Protein AF-A0A957X6D1-F1 (afdb_monomer)

Structure (mmCIF, N/CA/C/O backbone):
data_AF-A0A957X6D1-F1
#
_entry.id   AF-A0A957X6D1-F1
#
loop_
_atom_site.group_PDB
_atom_site.id
_atom_site.type_symbol
_atom_site.label_atom_id
_atom_site.label_alt_id
_atom_site.label_comp_id
_atom_site.label_asym_id
_atom_site.label_entity_id
_atom_site.label_seq_id
_atom_site.pdbx_PDB_ins_code
_atom_site.Cartn_x
_atom_site.Cartn_y
_atom_site.Cartn_z
_atom_site.occupancy
_atom_site.B_iso_or_equiv
_atom_site.auth_seq_id
_atom_site.auth_comp_id
_atom_site.auth_asym_id
_atom_site.auth_atom_id
_atom_site.pdbx_PDB_model_num
ATOM 1 N N . MET A 1 1 ? 9.627 3.140 -49.450 1.00 52.72 1 MET A N 1
ATOM 2 C CA . MET A 1 1 ? 10.996 2.628 -49.663 1.00 52.72 1 MET A CA 1
ATOM 3 C C . MET A 1 1 ? 11.459 3.101 -51.025 1.00 52.72 1 MET A C 1
ATOM 5 O O . MET A 1 1 ? 10.773 2.827 -51.999 1.00 52.72 1 MET A O 1
ATOM 9 N N . ALA A 1 2 ? 12.556 3.847 -51.091 1.00 62.69 2 ALA A N 1
ATOM 10 C CA . ALA A 1 2 ? 13.195 4.229 -52.349 1.00 62.69 2 ALA A CA 1
ATOM 11 C C . ALA A 1 2 ? 14.650 3.758 -52.274 1.00 62.69 2 ALA A C 1
ATOM 13 O O . ALA A 1 2 ? 15.285 3.941 -51.242 1.00 62.69 2 ALA A O 1
ATOM 14 N N . GLN A 1 3 ? 15.145 3.090 -53.321 1.00 79.50 3 GLN A N 1
ATOM 15 C CA . GLN A 1 3 ? 16.525 2.572 -53.383 1.00 79.50 3 GLN A CA 1
ATOM 16 C C . GLN A 1 3 ? 16.925 1.664 -52.197 1.00 79.50 3 GLN A C 1
ATOM 18 O O . GLN A 1 3 ? 18.063 1.680 -51.745 1.00 79.50 3 GLN A O 1
ATOM 23 N N . GLY A 1 4 ? 15.984 0.880 -51.659 1.00 83.88 4 GLY A N 1
ATOM 24 C CA . GLY A 1 4 ? 16.251 0.002 -50.511 1.00 83.88 4 GLY A CA 1
ATOM 25 C C . GLY A 1 4 ? 16.387 0.725 -49.165 1.00 83.88 4 GLY A C 1
ATOM 26 O O . GLY A 1 4 ? 16.613 0.068 -48.155 1.00 83.88 4 GLY A O 1
ATOM 27 N N . GLN A 1 5 ? 16.198 2.049 -49.119 1.00 68.94 5 GLN A N 1
ATOM 28 C CA . GLN A 1 5 ? 16.150 2.817 -47.878 1.00 68.94 5 GLN A CA 1
ATOM 29 C C . GLN A 1 5 ? 14.705 3.088 -47.438 1.00 68.94 5 GLN A C 1
ATOM 31 O O . GLN A 1 5 ? 13.812 3.441 -48.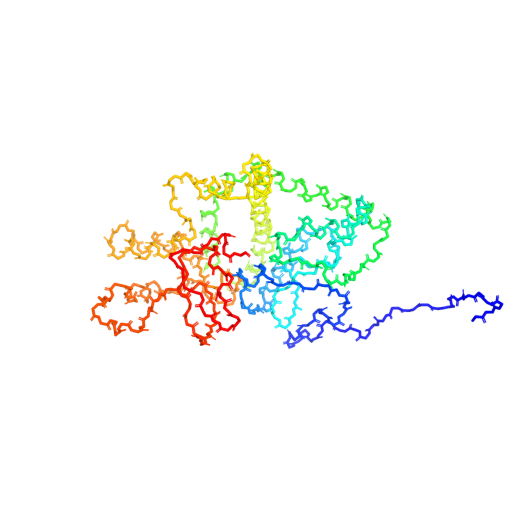228 1.00 68.94 5 GLN A O 1
ATOM 36 N N . LEU A 1 6 ? 14.469 2.868 -46.144 1.00 84.00 6 LEU A N 1
ATOM 37 C CA . LEU A 1 6 ? 13.217 3.162 -45.462 1.00 84.00 6 LEU A CA 1
ATOM 38 C C . LEU A 1 6 ? 13.216 4.636 -45.043 1.00 84.00 6 LEU A C 1
ATOM 40 O O . LEU A 1 6 ? 14.143 5.097 -44.385 1.00 84.00 6 LEU A O 1
ATOM 44 N N . TYR A 1 7 ? 12.156 5.355 -45.404 1.00 82.19 7 TYR A N 1
ATOM 45 C CA . TYR A 1 7 ? 11.947 6.748 -45.017 1.00 82.19 7 TYR A CA 1
ATOM 46 C C . TYR A 1 7 ? 10.630 6.840 -44.248 1.00 82.19 7 TYR A C 1
ATOM 48 O O . TYR A 1 7 ? 9.593 6.407 -44.757 1.00 82.19 7 TYR A O 1
ATOM 56 N N . ILE A 1 8 ? 10.668 7.396 -43.035 1.00 83.88 8 ILE A N 1
ATOM 57 C CA . ILE A 1 8 ? 9.473 7.700 -42.240 1.00 83.88 8 ILE A CA 1
ATOM 58 C C . ILE A 1 8 ? 9.016 9.102 -42.637 1.00 83.88 8 ILE A C 1
ATOM 60 O O . ILE A 1 8 ? 9.652 10.091 -42.289 1.00 83.88 8 ILE A O 1
ATOM 64 N N . LEU A 1 9 ? 7.930 9.182 -43.404 1.00 86.31 9 LEU A N 1
ATOM 65 C CA . LEU A 1 9 ? 7.381 10.459 -43.878 1.00 86.31 9 LEU A CA 1
ATOM 66 C C . LEU A 1 9 ? 6.416 11.087 -42.868 1.00 86.31 9 LEU A C 1
ATOM 68 O O . LEU A 1 9 ? 6.155 12.285 -42.914 1.00 86.31 9 LEU A O 1
ATOM 72 N N . GLN A 1 10 ? 5.873 10.270 -41.967 1.00 77.44 10 GLN A N 1
ATOM 73 C CA . GLN A 1 10 ? 4.922 10.696 -40.957 1.00 77.44 10 GLN A CA 1
ATOM 74 C C . GLN A 1 10 ? 4.875 9.671 -39.821 1.00 77.44 10 GLN A C 1
ATOM 76 O O . GLN A 1 10 ? 4.838 8.468 -40.069 1.00 77.44 10 GLN A O 1
ATOM 81 N N . ALA A 1 11 ? 4.810 10.159 -38.587 1.00 81.19 11 ALA A N 1
ATOM 82 C CA . ALA A 1 11 ? 4.429 9.388 -37.411 1.00 81.19 11 ALA A CA 1
ATOM 83 C C . ALA A 1 11 ? 3.356 10.186 -36.661 1.00 81.19 11 ALA A C 1
ATOM 85 O O . ALA A 1 11 ? 3.454 11.411 -36.563 1.00 81.19 11 ALA A O 1
ATOM 86 N N . ARG A 1 12 ? 2.304 9.518 -36.181 1.00 66.31 12 ARG A N 1
ATOM 87 C CA . ARG A 1 12 ? 1.270 10.131 -35.337 1.00 66.31 12 ARG A CA 1
ATOM 88 C C . ARG A 1 12 ? 0.998 9.236 -34.127 1.00 66.31 12 ARG A C 1
ATOM 90 O O . ARG A 1 12 ? 1.039 8.018 -34.295 1.00 66.31 12 ARG A O 1
ATOM 97 N N . PRO A 1 13 ? 0.707 9.811 -32.948 1.00 67.81 13 PRO A N 1
ATOM 98 C CA . PRO A 1 13 ? 0.281 9.033 -31.791 1.00 67.81 13 PRO A CA 1
ATOM 99 C C . PRO A 1 13 ? -1.032 8.294 -32.074 1.00 67.81 13 PRO A C 1
ATOM 101 O O . PRO A 1 13 ? -1.914 8.837 -32.743 1.00 67.81 13 PRO A O 1
ATOM 104 N N . ILE A 1 14 ? -1.177 7.082 -31.538 1.00 70.19 14 ILE A N 1
ATOM 105 C CA . ILE A 1 14 ? -2.468 6.388 -31.491 1.00 70.19 14 ILE A CA 1
ATOM 106 C C . ILE A 1 14 ? -3.298 7.059 -30.395 1.00 70.19 14 ILE A C 1
ATOM 108 O O . ILE A 1 14 ? -2.916 7.034 -29.231 1.00 70.19 14 ILE A O 1
ATOM 112 N N . THR A 1 15 ? -4.423 7.673 -30.757 1.00 69.38 15 THR A N 1
ATOM 113 C CA . THR A 1 15 ? -5.296 8.400 -29.813 1.00 69.38 15 THR A CA 1
ATOM 114 C C . THR A 1 15 ? -6.565 7.631 -29.447 1.00 69.38 15 THR A C 1
ATOM 116 O O . THR A 1 15 ? -7.404 8.148 -28.722 1.00 69.38 15 THR A O 1
ATOM 119 N N . THR A 1 16 ? -6.751 6.430 -29.997 1.00 72.00 16 THR A N 1
ATOM 120 C CA . THR A 1 16 ? -7.960 5.612 -29.810 1.00 72.00 16 THR A CA 1
ATOM 121 C C . THR A 1 16 ? -7.847 4.616 -28.662 1.00 72.00 16 THR A C 1
ATOM 123 O O . THR A 1 16 ? -8.845 3.993 -28.313 1.00 72.00 16 THR A O 1
ATOM 126 N N . LEU A 1 17 ? -6.652 4.429 -28.097 1.00 76.12 17 LEU A N 1
ATOM 127 C CA . LEU A 1 17 ? -6.482 3.605 -26.906 1.00 76.12 17 LEU A CA 1
ATOM 128 C C . LEU A 1 17 ? -7.099 4.357 -25.724 1.00 76.12 17 LEU A C 1
ATOM 130 O O . LEU A 1 17 ? -6.664 5.460 -25.396 1.00 76.12 17 LEU A O 1
ATOM 134 N N . SER A 1 18 ? -8.135 3.774 -25.127 1.00 77.69 18 SER A N 1
ATOM 135 C CA . SER A 1 18 ? -8.788 4.313 -23.938 1.00 77.69 18 SER A CA 1
ATOM 136 C C . SER A 1 18 ? -8.419 3.470 -22.727 1.00 77.69 18 SER A C 1
ATOM 138 O O . SER A 1 18 ? -8.388 2.244 -22.810 1.00 77.69 18 SER A O 1
ATOM 140 N N . LEU A 1 19 ? -8.206 4.138 -21.593 1.00 80.50 19 LEU A N 1
ATOM 141 C CA . LEU A 1 19 ? -8.071 3.500 -20.282 1.00 80.50 19 LEU A CA 1
ATOM 142 C C . LEU A 1 19 ? -9.369 2.805 -19.851 1.00 80.50 19 LEU A C 1
ATOM 144 O O . LEU A 1 19 ? -9.351 2.036 -18.901 1.00 80.50 19 LEU A O 1
ATOM 148 N N . GLY A 1 20 ? -10.491 3.092 -20.514 1.00 83.00 20 GLY A N 1
ATOM 149 C CA . GLY A 1 20 ? -11.813 2.591 -20.161 1.00 83.00 20 GLY A CA 1
ATOM 150 C C . GLY A 1 20 ? -12.842 3.713 -20.096 1.00 83.00 20 GLY A C 1
ATOM 151 O O . GLY A 1 20 ? -12.709 4.725 -20.789 1.00 83.00 20 GLY A O 1
ATOM 152 N N . ASN A 1 21 ? -13.871 3.532 -19.273 1.00 81.50 21 ASN A N 1
ATOM 153 C CA . ASN A 1 21 ? -14.914 4.530 -19.038 1.00 81.50 21 ASN A CA 1
ATOM 154 C C . ASN A 1 21 ? -14.780 5.094 -17.617 1.00 81.50 21 ASN A C 1
ATOM 156 O O . ASN A 1 21 ? -14.895 4.342 -16.656 1.00 81.50 21 ASN A O 1
ATOM 160 N N . LEU A 1 22 ? -14.536 6.401 -17.475 1.00 80.19 22 LEU A N 1
ATOM 161 C CA . LEU A 1 22 ? -14.427 7.050 -16.161 1.00 80.19 22 LEU A CA 1
ATOM 162 C C . LEU A 1 22 ? -15.787 7.273 -15.490 1.00 80.19 22 LEU A C 1
ATOM 164 O O . LEU A 1 22 ? -15.840 7.272 -14.263 1.00 80.19 22 LEU A O 1
ATOM 168 N N . ASP A 1 23 ? -16.865 7.413 -16.265 1.00 81.25 23 ASP A N 1
ATOM 169 C CA . ASP A 1 23 ? -18.213 7.636 -15.728 1.00 81.25 23 ASP A CA 1
ATOM 170 C C . ASP A 1 23 ? -18.754 6.367 -15.054 1.00 81.25 23 ASP A C 1
ATOM 172 O O . ASP A 1 23 ? -19.387 6.426 -14.004 1.00 81.25 23 ASP A O 1
ATOM 176 N N . GLU A 1 24 ? -18.450 5.204 -15.634 1.00 82.44 24 GLU A N 1
ATOM 177 C CA . GLU A 1 24 ? -18.766 3.882 -15.067 1.00 82.44 24 GLU A CA 1
ATOM 178 C C . GLU A 1 24 ? -17.608 3.310 -14.234 1.00 82.44 24 GLU A C 1
ATOM 180 O O . GLU A 1 24 ? -17.720 2.228 -13.663 1.00 82.44 24 GLU A O 1
ATOM 185 N N . TYR A 1 25 ? -16.474 4.015 -14.200 1.00 81.81 25 TYR A N 1
ATOM 186 C CA . TYR A 1 25 ? -15.204 3.570 -13.625 1.00 81.81 25 TYR A CA 1
ATOM 187 C C . TYR A 1 25 ? -14.726 2.182 -14.110 1.00 81.81 25 TYR A C 1
ATOM 189 O O . TYR A 1 25 ? -13.956 1.492 -13.438 1.00 81.81 25 TYR A O 1
ATOM 197 N N . ALA A 1 26 ? -15.144 1.777 -15.313 1.00 85.75 26 ALA A N 1
ATOM 198 C CA . ALA A 1 26 ? -14.737 0.545 -15.980 1.00 85.75 26 ALA A CA 1
ATOM 199 C C . ALA A 1 26 ? -13.344 0.722 -16.605 1.00 85.75 26 ALA A C 1
ATOM 201 O O . ALA A 1 26 ? -13.205 0.871 -17.821 1.00 85.75 26 ALA A O 1
ATOM 202 N N . ILE A 1 27 ? -12.321 0.778 -15.750 1.00 89.69 27 ILE A N 1
ATOM 203 C CA . ILE A 1 27 ? -10.930 1.035 -16.129 1.00 89.69 27 ILE A CA 1
ATOM 204 C C . ILE A 1 27 ? -10.172 -0.273 -16.359 1.00 89.69 27 ILE A C 1
ATOM 206 O O . ILE A 1 27 ? -10.246 -1.209 -15.565 1.00 89.69 27 ILE A O 1
ATOM 210 N N . ASN A 1 28 ? -9.411 -0.324 -17.448 1.00 91.19 28 ASN A N 1
ATOM 211 C CA . ASN A 1 28 ? -8.444 -1.367 -17.735 1.00 91.19 28 ASN A CA 1
ATOM 212 C C . ASN A 1 28 ? -7.197 -0.770 -18.406 1.00 91.19 28 ASN A C 1
ATOM 214 O O . ASN A 1 28 ? -7.143 -0.561 -19.620 1.00 91.19 28 ASN A O 1
ATOM 218 N N . GLU A 1 29 ? -6.165 -0.534 -17.601 1.00 89.06 29 GLU A N 1
ATOM 219 C CA . GLU A 1 29 ? -4.906 0.050 -18.066 1.00 89.06 29 GLU A CA 1
ATOM 220 C C . GLU A 1 29 ? -4.055 -0.901 -18.915 1.00 89.06 29 GLU A C 1
ATOM 222 O O . GLU A 1 29 ? -3.173 -0.445 -19.643 1.00 89.06 29 GLU A O 1
ATOM 227 N N . SER A 1 30 ? -4.342 -2.207 -18.920 1.00 88.00 30 SER A N 1
ATOM 228 C CA . SER A 1 30 ? -3.634 -3.136 -19.807 1.00 88.00 30 SER A CA 1
ATOM 229 C C . SER A 1 30 ? -4.003 -2.943 -21.282 1.00 88.00 30 SER A C 1
ATOM 231 O O . SER A 1 30 ? -3.359 -3.522 -22.151 1.00 88.00 30 SER A O 1
ATOM 233 N N . LEU A 1 31 ? -5.051 -2.167 -21.585 1.00 88.12 31 LEU A N 1
ATOM 234 C CA . LEU A 1 31 ? -5.492 -1.901 -22.956 1.00 88.12 31 LEU A CA 1
ATOM 235 C C . LEU A 1 31 ? -4.695 -0.791 -23.644 1.00 88.12 31 LEU A C 1
ATOM 237 O O . LEU A 1 31 ? -4.731 -0.693 -24.869 1.00 88.12 31 LEU A O 1
ATOM 241 N N . VAL A 1 32 ? -4.001 0.059 -22.882 1.00 84.00 32 VAL A N 1
ATOM 242 C CA . VAL A 1 32 ? -3.309 1.238 -23.429 1.00 84.00 32 VAL A CA 1
ATOM 243 C C . VAL A 1 32 ? -1.808 1.039 -23.610 1.00 84.00 32 VAL A C 1
ATOM 245 O O . VAL A 1 32 ? -1.171 1.816 -24.318 1.00 84.00 32 VAL A O 1
ATOM 248 N N . GLU A 1 33 ? -1.239 0.012 -22.983 1.00 80.75 33 GLU A N 1
ATOM 249 C CA . GLU A 1 33 ? 0.193 -0.255 -23.001 1.00 80.75 33 GLU A CA 1
ATOM 250 C C . GLU A 1 33 ? 0.467 -1.758 -22.964 1.00 80.75 33 GLU A C 1
ATOM 252 O O . GLU A 1 33 ? -0.028 -2.479 -22.096 1.00 80.75 33 GLU A O 1
ATOM 257 N N . GLU A 1 34 ? 1.311 -2.219 -23.887 1.00 85.25 34 GLU A N 1
ATOM 258 C CA . GLU A 1 34 ? 1.886 -3.558 -23.827 1.00 85.25 34 GLU A CA 1
ATOM 259 C C . GLU A 1 34 ? 2.971 -3.581 -22.743 1.00 85.25 34 GLU A C 1
ATOM 261 O O . GLU A 1 34 ? 4.080 -3.078 -22.924 1.00 85.25 34 GLU A O 1
ATOM 266 N N . ALA A 1 35 ? 2.625 -4.134 -21.586 1.00 87.62 35 ALA A N 1
ATOM 267 C CA . ALA A 1 35 ? 3.493 -4.207 -20.423 1.00 87.62 35 ALA A CA 1
ATOM 268 C C . ALA A 1 35 ? 3.233 -5.489 -19.634 1.00 87.62 35 ALA A C 1
ATOM 270 O O . ALA A 1 35 ? 2.150 -6.075 -19.690 1.00 87.62 35 ALA A O 1
ATOM 271 N N . LEU A 1 36 ? 4.229 -5.903 -18.854 1.00 87.38 36 LEU A N 1
ATOM 272 C CA . LEU A 1 36 ? 4.056 -6.948 -17.860 1.00 87.38 36 LEU A CA 1
ATOM 273 C C . LEU A 1 36 ? 3.435 -6.350 -16.593 1.00 87.38 36 LEU A C 1
ATOM 275 O O . LEU A 1 36 ? 4.080 -5.578 -15.876 1.00 87.38 36 LEU A O 1
ATOM 279 N N . TRP A 1 37 ? 2.192 -6.739 -16.325 1.00 87.62 37 TRP A N 1
ATOM 280 C CA . TRP A 1 37 ? 1.446 -6.385 -15.122 1.00 87.62 37 TRP A CA 1
ATOM 281 C C . TRP A 1 37 ? 1.462 -7.554 -14.142 1.00 87.62 37 TRP A C 1
ATOM 283 O O . TRP A 1 37 ? 1.183 -8.688 -14.529 1.00 87.62 37 TRP A O 1
ATOM 293 N N . VAL A 1 38 ? 1.764 -7.287 -12.874 1.00 84.38 38 VAL A N 1
ATOM 294 C CA . VAL A 1 38 ? 1.720 -8.303 -11.814 1.00 84.38 38 VAL A CA 1
ATOM 295 C C . VAL A 1 38 ? 0.851 -7.852 -10.660 1.00 84.38 38 VAL A C 1
ATOM 297 O O . VAL A 1 38 ? 0.800 -6.664 -10.351 1.00 84.38 38 VAL A O 1
ATOM 300 N N . ASN A 1 39 ? 0.222 -8.806 -9.987 1.00 85.12 39 ASN A N 1
ATOM 301 C CA . ASN A 1 39 ? -0.506 -8.557 -8.751 1.00 85.12 39 ASN A CA 1
ATOM 302 C C . ASN A 1 39 ? -0.092 -9.490 -7.606 1.00 85.12 39 ASN A C 1
ATOM 304 O O . ASN A 1 39 ? -0.686 -9.367 -6.553 1.00 85.12 39 ASN A O 1
ATOM 308 N N . THR A 1 40 ? 0.911 -10.368 -7.746 1.00 76.00 40 THR A N 1
ATOM 309 C CA . THR A 1 40 ? 1.226 -11.415 -6.747 1.00 76.00 40 THR A CA 1
ATOM 310 C C . THR A 1 40 ? 1.268 -10.891 -5.306 1.00 76.00 40 THR A C 1
ATOM 312 O O . THR A 1 40 ? 0.445 -11.287 -4.493 1.00 76.00 40 THR A O 1
ATOM 315 N N . ASN A 1 41 ? 2.145 -9.931 -4.998 1.00 73.81 41 ASN A N 1
ATOM 316 C CA . ASN A 1 41 ? 2.244 -9.397 -3.633 1.00 73.81 41 ASN A CA 1
ATOM 317 C C . ASN A 1 41 ? 1.111 -8.437 -3.277 1.00 73.81 41 ASN A C 1
ATOM 319 O O . ASN A 1 41 ? 0.762 -8.278 -2.111 1.00 73.81 41 ASN A O 1
ATOM 323 N N . VAL A 1 42 ? 0.603 -7.709 -4.272 1.00 75.88 42 VAL A N 1
ATOM 324 C CA . VAL A 1 42 ? -0.377 -6.653 -4.018 1.00 75.88 42 VAL A CA 1
ATOM 325 C C . VAL A 1 42 ? -1.749 -7.258 -3.761 1.00 75.88 42 VAL A C 1
ATOM 327 O O . VAL A 1 42 ? -2.430 -6.795 -2.864 1.00 75.88 42 VAL A O 1
ATOM 330 N N . ALA A 1 43 ? -2.111 -8.332 -4.460 1.00 76.25 43 ALA A N 1
ATOM 331 C CA . ALA A 1 43 ? -3.349 -9.074 -4.260 1.00 76.25 43 ALA A CA 1
ATOM 332 C C . ALA A 1 43 ? -3.409 -9.756 -2.885 1.00 76.25 43 ALA A C 1
ATOM 334 O O . ALA A 1 43 ? -4.497 -9.958 -2.362 1.00 76.25 43 ALA A O 1
ATOM 335 N N . GLU A 1 44 ? -2.266 -10.084 -2.274 1.00 73.25 44 GLU A N 1
ATOM 336 C CA . GLU A 1 44 ? -2.234 -10.578 -0.890 1.00 73.25 44 GLU A CA 1
ATOM 337 C C . GLU A 1 44 ? -2.562 -9.475 0.125 1.00 73.25 44 GLU A C 1
ATOM 339 O O . GLU A 1 44 ? -3.266 -9.718 1.101 1.00 73.25 44 GLU A O 1
ATOM 344 N N . ALA A 1 45 ? -2.062 -8.256 -0.097 1.00 75.25 45 ALA A N 1
ATOM 345 C CA . ALA A 1 45 ? -2.295 -7.119 0.796 1.00 75.2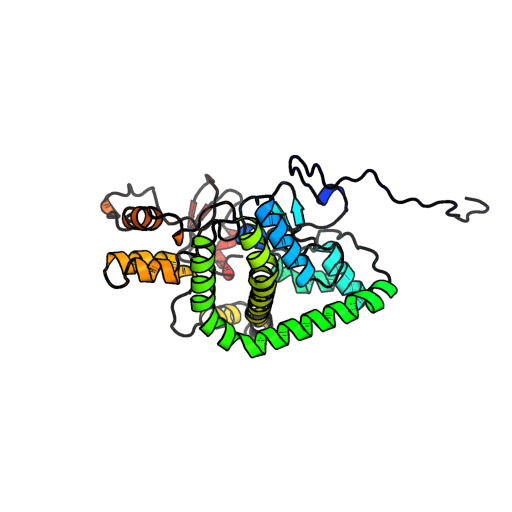5 45 ALA A CA 1
ATOM 346 C C . ALA A 1 45 ? -3.616 -6.379 0.508 1.00 75.25 45 ALA A C 1
ATOM 348 O O . ALA A 1 45 ? -4.170 -5.721 1.385 1.00 75.25 45 ALA A O 1
ATOM 349 N N . VAL A 1 46 ? -4.085 -6.462 -0.735 1.00 81.81 46 VAL A N 1
ATOM 350 C CA . VAL A 1 46 ? -5.248 -5.779 -1.300 1.00 81.81 46 VAL A CA 1
ATOM 351 C C . VAL A 1 46 ? -5.985 -6.770 -2.213 1.00 81.81 46 VAL A C 1
ATOM 353 O O . VAL A 1 46 ? -5.823 -6.735 -3.437 1.00 81.81 46 VAL A O 1
ATOM 356 N N . PRO A 1 47 ? -6.762 -7.699 -1.638 1.00 75.69 47 PRO A N 1
ATOM 357 C CA . PRO A 1 47 ? -7.427 -8.738 -2.422 1.00 75.69 47 PRO A CA 1
ATOM 358 C C . PRO A 1 47 ? -8.633 -8.215 -3.213 1.00 75.69 47 PRO A C 1
ATOM 360 O O . PRO A 1 47 ? -8.961 -8.753 -4.272 1.00 75.69 47 PRO A O 1
ATOM 363 N N . ASP A 1 48 ? -9.284 -7.162 -2.721 1.00 84.62 48 ASP A N 1
ATOM 364 C CA . ASP A 1 48 ? -10.545 -6.666 -3.267 1.00 84.62 48 ASP A CA 1
ATOM 365 C C . ASP A 1 48 ? -10.371 -5.560 -4.311 1.00 84.62 48 ASP A C 1
ATOM 367 O O . ASP A 1 48 ? -9.281 -5.034 -4.553 1.00 84.62 48 ASP A O 1
ATOM 371 N N . VAL A 1 49 ? -11.489 -5.216 -4.951 1.00 88.44 49 VAL A N 1
ATOM 372 C CA . VAL A 1 49 ? -11.578 -4.061 -5.843 1.00 88.44 49 VAL A CA 1
ATOM 373 C C . VAL A 1 49 ? -11.712 -2.767 -5.053 1.00 88.44 49 VAL A C 1
ATOM 375 O O . VAL A 1 49 ? -12.345 -2.729 -3.999 1.00 88.44 49 VAL A O 1
ATOM 378 N N . PHE A 1 50 ? -11.169 -1.689 -5.609 1.00 90.25 50 PHE A N 1
ATOM 379 C CA . PHE A 1 50 ? -11.243 -0.370 -4.995 1.00 90.25 50 PHE A CA 1
ATOM 380 C C . PHE A 1 50 ? -12.355 0.515 -5.541 1.00 90.25 50 PHE A C 1
ATOM 382 O O . PHE A 1 50 ? -12.620 0.556 -6.746 1.00 90.25 50 PHE A O 1
ATOM 389 N N . SER A 1 51 ? -12.939 1.309 -4.643 1.00 91.38 51 SER A N 1
ATOM 390 C CA . SER A 1 51 ? -13.844 2.396 -4.999 1.00 91.38 51 SER A CA 1
ATOM 391 C C . SER A 1 51 ? -13.097 3.548 -5.694 1.00 91.38 51 SER A C 1
ATOM 393 O O . SER A 1 51 ? -11.888 3.729 -5.499 1.00 91.38 51 SER A O 1
ATOM 395 N N . PRO A 1 52 ? -13.793 4.395 -6.480 1.00 90.31 52 PRO A N 1
ATOM 396 C CA . PRO A 1 52 ? -13.180 5.575 -7.096 1.00 90.31 52 PRO A CA 1
ATOM 397 C C . PRO A 1 52 ? -12.505 6.515 -6.085 1.00 90.31 52 PRO A C 1
ATOM 399 O O . PRO A 1 52 ? -11.485 7.133 -6.398 1.00 90.31 52 PRO A O 1
ATOM 402 N N . LEU A 1 53 ? -13.049 6.602 -4.864 1.00 90.88 53 LEU A N 1
ATOM 403 C CA . LEU A 1 53 ? -12.458 7.368 -3.769 1.00 90.88 53 LEU A CA 1
ATOM 404 C C . LEU A 1 53 ? -11.094 6.790 -3.382 1.00 90.88 53 LEU A C 1
ATOM 406 O O . LEU A 1 53 ? -10.104 7.521 -3.403 1.00 90.88 53 LEU A O 1
ATOM 410 N N . THR A 1 54 ? -11.021 5.489 -3.100 1.00 92.12 54 THR A N 1
ATOM 411 C CA . THR A 1 54 ? -9.765 4.806 -2.760 1.00 92.12 54 THR A CA 1
ATOM 412 C C . THR A 1 54 ? -8.718 4.982 -3.858 1.00 92.12 54 THR A C 1
ATOM 414 O O . THR A 1 54 ? -7.573 5.356 -3.586 1.00 92.12 54 THR A O 1
ATOM 417 N N . TRP A 1 55 ? -9.119 4.829 -5.124 1.00 91.19 55 TRP A N 1
ATOM 418 C CA . TRP A 1 55 ? -8.231 5.066 -6.259 1.00 91.19 55 TRP A CA 1
ATOM 419 C C . TRP A 1 55 ? -7.686 6.494 -6.309 1.00 91.19 55 TRP A C 1
ATOM 421 O O . TRP A 1 55 ? -6.501 6.674 -6.591 1.00 91.19 55 TRP A O 1
ATOM 431 N N . SER A 1 56 ? -8.503 7.511 -6.013 1.00 89.56 56 SER A N 1
ATOM 432 C CA . SER A 1 56 ? -8.042 8.907 -6.006 1.00 89.56 56 SER A CA 1
ATOM 433 C C . SER A 1 56 ? -6.901 9.136 -5.006 1.00 89.56 56 SER A C 1
ATOM 435 O O . SER A 1 56 ? -5.936 9.836 -5.319 1.00 89.56 56 SER A O 1
ATOM 437 N N . ILE A 1 57 ? -6.954 8.464 -3.852 1.00 91.75 57 ILE A N 1
ATOM 438 C CA . ILE A 1 57 ? -5.940 8.559 -2.800 1.00 91.75 57 ILE A CA 1
ATOM 439 C C . ILE A 1 57 ? -4.667 7.809 -3.189 1.00 91.75 57 ILE A C 1
ATOM 441 O O . ILE A 1 57 ? -3.568 8.366 -3.121 1.00 91.75 57 ILE A O 1
ATOM 445 N N . ILE A 1 58 ? -4.799 6.566 -3.654 1.00 89.31 58 ILE A N 1
ATOM 446 C CA . ILE A 1 58 ? -3.645 5.731 -4.012 1.00 89.31 58 ILE A CA 1
ATOM 447 C C . ILE A 1 58 ? -2.902 6.300 -5.227 1.00 89.31 58 ILE A C 1
ATOM 449 O O . ILE A 1 58 ? -1.675 6.238 -5.278 1.00 89.31 58 ILE A O 1
ATOM 453 N N . ARG A 1 59 ? -3.602 6.946 -6.168 1.00 88.44 59 ARG A N 1
ATOM 454 C CA . ARG A 1 59 ? -2.972 7.686 -7.276 1.00 88.44 59 ARG A CA 1
ATOM 455 C C . ARG A 1 59 ? -2.174 8.892 -6.787 1.00 88.44 59 ARG A C 1
ATOM 457 O O . ARG A 1 59 ? -1.072 9.118 -7.280 1.00 88.44 59 ARG A O 1
ATOM 464 N N . GLY A 1 60 ? -2.704 9.655 -5.828 1.00 90.31 60 GLY A N 1
ATOM 465 C CA . GLY A 1 60 ? -1.979 10.771 -5.207 1.00 90.31 60 GLY A CA 1
ATOM 466 C C . GLY A 1 60 ? -0.692 10.300 -4.528 1.00 90.31 60 GLY A C 1
ATOM 467 O O . GLY A 1 60 ? 0.385 10.847 -4.759 1.00 90.31 60 GLY A O 1
ATOM 468 N N . ILE A 1 61 ? -0.797 9.203 -3.782 1.00 89.81 61 ILE A N 1
ATOM 469 C CA . ILE A 1 61 ? 0.323 8.484 -3.170 1.00 89.81 61 ILE A CA 1
ATOM 470 C C . ILE A 1 61 ? 1.369 8.054 -4.205 1.00 89.81 61 ILE A C 1
ATOM 472 O O . ILE A 1 61 ? 2.557 8.310 -4.013 1.00 89.81 61 ILE A O 1
ATOM 476 N N . ASP A 1 62 ? 0.947 7.412 -5.297 1.00 88.44 62 ASP A N 1
ATOM 477 C CA . ASP A 1 62 ? 1.866 6.931 -6.329 1.00 88.44 62 ASP A CA 1
ATOM 478 C C . ASP A 1 62 ? 2.599 8.114 -6.968 1.00 88.44 62 ASP A C 1
ATOM 480 O O . ASP A 1 62 ? 3.817 8.077 -7.110 1.00 88.44 62 ASP A O 1
ATOM 484 N N . ASN A 1 63 ? 1.892 9.206 -7.264 1.00 87.88 63 ASN A N 1
ATOM 485 C CA . ASN A 1 63 ? 2.498 10.420 -7.808 1.00 87.88 63 ASN A CA 1
ATOM 486 C C . ASN A 1 63 ? 3.537 11.045 -6.860 1.00 87.88 63 ASN A C 1
ATOM 488 O O . ASN A 1 63 ? 4.576 11.512 -7.325 1.00 87.88 63 ASN A O 1
ATOM 492 N N . GLU A 1 64 ? 3.290 11.038 -5.546 1.00 87.56 64 GLU A N 1
ATOM 493 C CA . GLU A 1 64 ? 4.238 11.558 -4.550 1.00 87.56 64 GLU A CA 1
ATOM 494 C C . GLU A 1 64 ? 5.492 10.673 -4.434 1.00 87.56 64 GLU A C 1
ATOM 496 O O . GLU A 1 64 ? 6.612 11.183 -4.328 1.00 87.56 64 GLU A O 1
ATOM 501 N N . LEU A 1 65 ? 5.325 9.346 -4.458 1.00 83.31 65 LEU A N 1
ATOM 502 C CA . LEU A 1 65 ? 6.416 8.387 -4.241 1.00 83.31 65 LEU A CA 1
ATOM 503 C C . LEU A 1 65 ? 7.242 8.093 -5.501 1.00 83.31 65 LEU A C 1
ATOM 505 O O . LEU A 1 65 ? 8.355 7.563 -5.400 1.00 83.31 65 LEU A O 1
ATOM 509 N N . ASN A 1 66 ? 6.716 8.389 -6.687 1.00 85.12 66 ASN A N 1
ATOM 510 C CA . ASN A 1 66 ? 7.322 7.978 -7.945 1.00 85.12 66 ASN A CA 1
ATOM 511 C C . ASN A 1 66 ? 8.257 9.046 -8.541 1.00 85.12 66 ASN A C 1
ATOM 513 O O . ASN A 1 66 ? 8.191 10.245 -8.259 1.00 85.12 66 ASN A O 1
ATOM 517 N N . PHE A 1 67 ? 9.177 8.584 -9.382 1.00 82.94 67 PHE A N 1
ATOM 518 C CA . PHE A 1 67 ? 10.104 9.427 -10.143 1.00 82.94 67 PHE A CA 1
ATOM 519 C C . PHE A 1 67 ? 9.923 9.287 -11.658 1.00 82.94 67 PHE A C 1
ATOM 521 O O . PHE A 1 67 ? 10.650 9.931 -12.404 1.00 82.94 67 PHE A O 1
ATOM 528 N N . ILE A 1 68 ? 8.983 8.445 -12.092 1.00 82.81 68 ILE A N 1
ATOM 529 C CA . ILE A 1 68 ? 8.612 8.241 -13.491 1.00 82.81 68 ILE A CA 1
ATOM 530 C C . ILE A 1 68 ? 7.175 8.745 -13.645 1.00 82.81 68 ILE A C 1
ATOM 532 O O . ILE A 1 68 ? 6.263 8.229 -12.995 1.00 82.81 68 ILE A O 1
ATOM 536 N N . HIS A 1 69 ? 6.955 9.753 -14.481 1.00 73.94 69 HIS A N 1
ATOM 537 C CA . HIS A 1 69 ? 5.629 10.303 -14.732 1.00 73.94 69 HIS A CA 1
ATOM 538 C C . HIS A 1 69 ? 4.730 9.310 -15.474 1.00 73.94 69 HIS A C 1
ATOM 540 O O . HIS A 1 69 ? 5.163 8.589 -16.377 1.00 73.94 69 HIS A O 1
ATOM 546 N N . GLY A 1 70 ? 3.446 9.289 -15.098 1.00 70.75 70 GLY A N 1
ATOM 547 C CA . GLY A 1 70 ? 2.451 8.397 -15.704 1.00 70.75 70 GLY A CA 1
ATOM 548 C C . GLY A 1 70 ? 2.761 6.912 -15.505 1.00 70.75 70 GLY A C 1
ATOM 549 O O . GLY A 1 70 ? 2.284 6.078 -16.267 1.00 70.75 70 GLY A O 1
ATOM 550 N N . TYR A 1 71 ? 3.606 6.585 -14.527 1.00 76.25 71 TYR A N 1
ATOM 551 C CA . TYR A 1 71 ? 3.907 5.223 -14.136 1.00 76.25 71 TYR A CA 1
ATOM 552 C C . TYR A 1 71 ? 3.242 4.918 -12.794 1.00 76.25 71 TYR A C 1
ATOM 554 O O . TYR A 1 71 ? 3.269 5.732 -11.871 1.00 76.25 71 TYR A O 1
ATOM 562 N N . TYR A 1 72 ? 2.677 3.720 -12.692 1.00 71.00 72 TYR A N 1
ATOM 563 C CA . TYR A 1 72 ? 1.878 3.295 -11.558 1.00 71.00 72 TYR A CA 1
ATOM 564 C C . TYR A 1 72 ? 2.502 2.053 -10.931 1.00 71.00 72 TYR A C 1
ATOM 566 O O . TYR A 1 72 ? 2.563 0.980 -11.535 1.00 71.00 72 TYR A O 1
ATOM 574 N N . VAL A 1 73 ? 3.053 2.242 -9.734 1.00 71.88 73 VAL A N 1
ATOM 575 C CA . VAL A 1 73 ? 3.724 1.195 -8.956 1.00 71.88 73 VAL A CA 1
ATOM 576 C C . VAL A 1 73 ? 2.686 0.437 -8.155 1.00 71.88 73 VAL A C 1
ATOM 578 O O . VAL A 1 73 ? 2.669 -0.789 -8.187 1.00 71.88 73 VAL A O 1
ATOM 581 N N . TRP A 1 74 ? 1.836 1.189 -7.464 1.00 72.00 74 TRP A N 1
ATOM 582 C CA . TRP A 1 74 ? 0.813 0.694 -6.555 1.00 72.00 74 TRP A CA 1
ATOM 583 C C . TRP A 1 74 ? -0.592 1.064 -7.020 1.00 72.00 74 TRP A C 1
ATOM 585 O O . TRP A 1 74 ? -1.554 0.775 -6.322 1.00 72.00 74 TRP A O 1
ATOM 595 N N . SER A 1 75 ? -0.721 1.733 -8.170 1.00 78.38 75 SER A N 1
ATOM 596 C CA . SER A 1 75 ? -2.002 2.247 -8.654 1.00 78.38 75 SER A CA 1
ATOM 597 C C . SER A 1 75 ? -2.408 1.768 -10.051 1.00 78.38 75 SER A C 1
ATOM 599 O O . SER A 1 75 ? -3.281 2.377 -10.665 1.00 78.38 75 SER A O 1
ATOM 601 N N . GLY A 1 76 ? -1.814 0.684 -10.563 1.00 89.56 76 GLY A N 1
ATOM 602 C CA . GLY A 1 76 ? -2.240 0.100 -11.833 1.00 89.56 76 GLY A CA 1
ATOM 603 C C . GLY A 1 76 ? -3.657 -0.454 -11.733 1.00 89.56 76 GLY A C 1
ATOM 604 O O . GLY A 1 76 ? -3.872 -1.377 -10.955 1.00 89.56 76 GLY A O 1
ATOM 605 N N . ASN A 1 77 ? -4.617 0.094 -12.478 1.00 90.81 77 ASN A N 1
ATOM 606 C CA . ASN A 1 77 ? -6.024 -0.308 -12.379 1.00 90.81 77 ASN A CA 1
ATOM 607 C C . ASN A 1 77 ? -6.412 -1.234 -13.537 1.00 90.81 77 ASN A C 1
ATOM 609 O O . ASN A 1 77 ? -6.544 -0.803 -14.686 1.00 90.81 77 ASN A O 1
ATOM 613 N N . ILE A 1 78 ? -6.630 -2.509 -13.224 1.00 91.00 78 ILE A N 1
ATOM 614 C CA . ILE A 1 78 ? -7.186 -3.479 -14.167 1.00 91.00 78 ILE A CA 1
ATOM 615 C C . ILE A 1 78 ? -8.480 -4.014 -13.568 1.00 91.00 78 ILE A C 1
ATOM 617 O O . ILE A 1 78 ? -8.467 -4.827 -12.646 1.00 91.00 78 ILE A O 1
ATOM 621 N N . CYS A 1 79 ? -9.606 -3.544 -14.105 1.00 89.69 79 CYS A N 1
ATOM 622 C CA . CYS A 1 79 ? -10.953 -3.937 -13.691 1.00 89.69 79 CYS A CA 1
ATOM 623 C C . CYS A 1 79 ? -11.201 -3.767 -12.180 1.00 89.69 79 CYS A C 1
ATOM 625 O O . CYS A 1 79 ? -11.852 -4.601 -11.559 1.00 89.69 79 CYS A O 1
ATOM 627 N N . GLY A 1 80 ? -10.663 -2.699 -11.582 1.00 89.31 80 GLY A N 1
ATOM 628 C CA . GLY A 1 80 ? -10.826 -2.380 -10.162 1.00 89.31 80 GLY A CA 1
ATOM 629 C C . GLY A 1 80 ? -9.784 -3.008 -9.235 1.00 89.31 80 GLY A C 1
ATOM 630 O O . GLY A 1 80 ? -9.698 -2.583 -8.086 1.00 89.31 80 GLY A O 1
ATOM 631 N N . HIS A 1 81 ? -8.963 -3.940 -9.722 1.00 89.75 81 HIS A N 1
ATOM 632 C CA . HIS A 1 81 ? -7.867 -4.541 -8.960 1.00 89.75 81 HIS A CA 1
ATOM 633 C C . HIS A 1 81 ? -6.541 -3.814 -9.186 1.00 89.75 81 HIS A C 1
ATOM 635 O O . HIS A 1 81 ? -6.297 -3.232 -10.249 1.00 89.75 81 HIS A O 1
ATOM 641 N N . VAL A 1 82 ? -5.666 -3.898 -8.182 1.00 90.12 82 VAL A N 1
ATOM 642 C CA . VAL A 1 82 ? -4.341 -3.282 -8.210 1.00 90.12 82 VAL A CA 1
ATOM 643 C C . VAL A 1 82 ? -3.311 -4.193 -8.866 1.00 90.12 82 VAL A C 1
ATOM 645 O O . VAL A 1 82 ? -3.116 -5.341 -8.468 1.00 90.12 82 VAL A O 1
ATOM 648 N N . TYR A 1 83 ? -2.594 -3.632 -9.833 1.00 89.62 83 TYR A N 1
ATOM 649 C CA . TYR A 1 83 ? -1.454 -4.246 -10.497 1.00 89.62 83 TYR A CA 1
ATOM 650 C C . TYR A 1 83 ? -0.251 -3.298 -10.507 1.00 89.62 83 TYR A C 1
ATOM 652 O O . TYR A 1 83 ? -0.383 -2.075 -10.532 1.00 89.62 83 TYR A O 1
ATOM 660 N N . SER A 1 84 ? 0.946 -3.873 -10.551 1.00 87.44 84 SER A N 1
ATOM 661 C CA . SER A 1 84 ? 2.202 -3.159 -10.772 1.00 87.44 84 SER A CA 1
ATOM 662 C C . SER A 1 84 ? 2.682 -3.380 -12.206 1.00 87.44 84 SER A C 1
ATOM 664 O O . SER A 1 84 ? 2.836 -4.524 -12.636 1.00 87.44 84 SER A O 1
ATOM 666 N N . ASN A 1 85 ? 2.981 -2.303 -12.940 1.00 88.12 85 ASN A N 1
ATOM 667 C CA . ASN A 1 85 ? 3.625 -2.393 -14.257 1.00 88.12 85 ASN A CA 1
ATOM 668 C C . ASN A 1 85 ? 5.147 -2.572 -14.082 1.00 88.12 85 ASN A C 1
ATOM 670 O O . ASN A 1 85 ? 5.902 -1.625 -13.861 1.00 88.12 85 ASN A O 1
ATOM 674 N N . ILE A 1 86 ? 5.627 -3.812 -14.175 1.00 85.94 86 ILE A N 1
ATOM 675 C CA . ILE A 1 86 ? 7.057 -4.113 -14.009 1.00 85.94 86 ILE A CA 1
ATOM 676 C C . ILE A 1 86 ? 7.865 -3.609 -15.206 1.00 85.94 86 ILE A C 1
ATOM 678 O O . ILE A 1 86 ? 8.984 -3.119 -15.024 1.00 85.94 86 ILE A O 1
ATOM 682 N N . SER A 1 87 ? 7.303 -3.689 -16.415 1.00 86.88 87 SER A N 1
ATOM 683 C CA . SER A 1 87 ? 7.984 -3.302 -17.655 1.00 86.88 87 SER A CA 1
ATOM 684 C C . SER A 1 87 ? 8.587 -1.903 -17.569 1.00 86.88 87 SER A C 1
ATOM 686 O O . SER A 1 87 ? 9.773 -1.729 -17.861 1.00 86.88 87 SER A O 1
ATOM 688 N N . ARG A 1 88 ? 7.836 -0.904 -17.088 1.00 87.19 88 ARG A N 1
ATOM 689 C CA . ARG A 1 88 ? 8.348 0.467 -16.937 1.00 87.19 88 ARG A CA 1
ATOM 690 C C . ARG A 1 88 ? 9.428 0.594 -15.867 1.00 87.19 88 ARG A C 1
ATOM 692 O O . ARG A 1 88 ? 10.425 1.271 -16.110 1.00 87.19 88 ARG A O 1
ATOM 699 N N . ARG A 1 89 ? 9.295 -0.074 -14.713 1.00 85.50 89 ARG A N 1
ATOM 700 C CA . ARG A 1 89 ? 10.344 -0.074 -13.667 1.00 85.50 89 ARG A CA 1
ATOM 701 C C . ARG A 1 89 ? 11.650 -0.639 -14.181 1.00 85.50 89 ARG A C 1
ATOM 703 O O . ARG A 1 89 ? 12.696 -0.021 -13.993 1.00 85.50 89 ARG A O 1
ATOM 710 N N . VAL A 1 90 ? 11.589 -1.809 -14.808 1.00 87.19 90 VAL A N 1
ATOM 711 C CA . VAL A 1 90 ? 12.781 -2.486 -15.313 1.00 87.19 90 VAL A CA 1
ATOM 712 C C . VAL A 1 90 ? 13.397 -1.674 -16.445 1.00 87.19 90 VAL A C 1
ATOM 714 O O . VAL A 1 90 ? 14.609 -1.483 -16.453 1.00 87.19 90 VAL A O 1
ATOM 717 N N . SER A 1 91 ? 12.581 -1.113 -17.337 1.00 89.00 91 SER A N 1
ATOM 718 C CA . SER A 1 91 ? 13.058 -0.248 -18.421 1.00 89.00 91 SER A CA 1
ATOM 719 C C . SER A 1 91 ? 13.737 1.020 -17.898 1.00 89.00 91 SER A C 1
ATOM 721 O O . SER A 1 91 ? 14.791 1.407 -18.399 1.00 89.00 91 SER A O 1
ATOM 723 N N . ALA A 1 92 ? 13.201 1.645 -16.846 1.00 89.00 92 ALA A N 1
ATOM 724 C CA . ALA A 1 92 ? 13.828 2.807 -16.221 1.00 89.00 92 ALA A CA 1
ATOM 725 C C . ALA A 1 92 ? 15.141 2.438 -15.519 1.00 89.00 92 ALA A C 1
ATOM 727 O O . ALA A 1 92 ? 16.144 3.135 -15.666 1.00 89.00 92 ALA A O 1
ATOM 728 N N . ALA A 1 93 ? 15.171 1.318 -14.792 1.00 87.81 93 ALA A N 1
ATOM 729 C CA . ALA A 1 93 ? 16.394 0.811 -14.177 1.00 87.81 93 ALA A CA 1
ATOM 730 C C . ALA A 1 93 ? 17.460 0.461 -15.231 1.00 87.81 93 ALA A C 1
ATOM 732 O O . ALA A 1 93 ? 18.634 0.784 -15.041 1.00 87.81 93 ALA A O 1
ATOM 733 N N . HIS A 1 94 ? 17.058 -0.130 -16.357 1.00 88.88 94 HIS A N 1
ATOM 734 C CA . HIS A 1 94 ? 17.923 -0.396 -17.504 1.00 88.88 94 HIS A CA 1
ATOM 735 C C . HIS A 1 94 ? 18.502 0.909 -18.061 1.00 88.88 94 HIS A C 1
ATOM 737 O O . HIS A 1 94 ? 19.720 1.044 -18.142 1.00 88.88 94 HIS A O 1
ATOM 743 N N . ALA A 1 95 ? 17.656 1.906 -18.338 1.00 89.75 95 ALA A N 1
ATOM 744 C CA . ALA A 1 95 ? 18.084 3.202 -18.861 1.00 89.75 95 ALA A CA 1
ATOM 745 C C . ALA A 1 95 ? 19.039 3.957 -17.915 1.00 89.75 95 ALA A C 1
ATOM 747 O O . ALA A 1 95 ? 19.970 4.614 -18.374 1.00 89.75 95 ALA A O 1
ATOM 748 N N . MET A 1 96 ? 18.846 3.848 -16.595 1.00 87.88 96 MET A N 1
ATOM 749 C CA . MET A 1 96 ? 19.709 4.500 -15.600 1.00 87.88 96 MET A CA 1
ATOM 750 C C . MET A 1 96 ? 21.051 3.794 -15.383 1.00 87.88 96 MET A C 1
ATOM 752 O O . MET A 1 96 ? 22.043 4.451 -15.078 1.00 87.88 96 MET A O 1
ATOM 756 N N . THR A 1 97 ? 21.081 2.461 -15.461 1.00 87.44 97 THR A N 1
ATOM 757 C CA . THR A 1 97 ? 22.232 1.661 -14.997 1.00 87.44 97 THR A CA 1
ATOM 758 C C . THR A 1 97 ? 22.987 0.948 -16.114 1.00 87.44 97 THR A C 1
ATOM 760 O O . THR A 1 97 ? 24.104 0.486 -15.890 1.00 87.44 97 THR A O 1
ATOM 763 N N . GLY A 1 98 ? 22.379 0.806 -17.293 1.00 87.56 98 GLY A N 1
ATOM 764 C CA . GLY A 1 98 ? 22.891 -0.002 -18.399 1.00 87.56 98 GLY A CA 1
ATOM 765 C C . GLY A 1 98 ? 22.874 -1.516 -18.148 1.00 87.56 98 GLY A C 1
ATOM 766 O O . GLY A 1 98 ? 23.359 -2.273 -18.986 1.00 87.56 98 GLY A O 1
ATOM 767 N N . MET A 1 99 ? 22.349 -1.990 -17.011 1.00 88.31 99 MET A N 1
ATOM 768 C CA . MET A 1 99 ? 22.236 -3.426 -16.725 1.00 88.31 99 MET A CA 1
ATOM 769 C C . MET A 1 99 ? 21.203 -4.087 -17.636 1.00 88.31 99 MET A C 1
ATOM 771 O O . MET A 1 99 ? 20.184 -3.476 -17.938 1.00 88.31 99 MET A O 1
ATOM 775 N N . SER A 1 100 ? 21.422 -5.346 -18.029 1.00 87.69 100 SER A N 1
ATOM 776 C CA . SER A 1 100 ? 20.429 -6.085 -18.818 1.00 87.69 100 SER A CA 1
ATOM 777 C C . SER A 1 100 ? 19.121 -6.276 -18.043 1.00 87.69 100 SER A C 1
ATOM 779 O O . SER A 1 100 ? 19.106 -6.322 -16.807 1.00 87.69 100 SER A O 1
ATOM 781 N N . THR A 1 101 ? 18.020 -6.392 -18.778 1.00 85.06 101 THR A N 1
ATOM 782 C CA . THR A 1 101 ? 16.679 -6.570 -18.220 1.00 85.06 101 THR A CA 1
ATOM 783 C C . THR A 1 101 ? 16.568 -7.845 -17.398 1.00 85.06 101 THR A C 1
ATOM 785 O O . THR A 1 101 ? 16.013 -7.807 -16.307 1.00 85.06 101 THR A O 1
ATOM 788 N N . GLU A 1 102 ? 17.198 -8.932 -17.837 1.00 83.12 102 GLU A N 1
ATOM 789 C CA . GLU A 1 102 ? 17.214 -10.230 -17.148 1.00 83.12 102 GLU A CA 1
ATOM 790 C C . GLU A 1 102 ? 17.900 -10.105 -15.790 1.00 83.12 102 GLU A C 1
ATOM 792 O O . GLU A 1 102 ? 17.427 -10.630 -14.786 1.00 83.12 102 GLU A O 1
ATOM 797 N N . ARG A 1 103 ? 19.003 -9.348 -15.727 1.00 82.81 103 ARG A N 1
ATOM 798 C CA . ARG A 1 103 ? 19.716 -9.114 -14.471 1.00 82.81 103 ARG A CA 1
ATOM 799 C C . ARG A 1 103 ? 18.882 -8.289 -13.497 1.00 82.81 103 ARG A C 1
ATOM 801 O O . ARG A 1 103 ? 18.898 -8.569 -12.302 1.00 82.81 103 ARG A O 1
ATOM 808 N N . ILE A 1 104 ? 18.193 -7.258 -13.984 1.00 84.62 104 ILE A N 1
ATOM 809 C CA . ILE A 1 104 ? 17.330 -6.415 -13.148 1.00 84.62 104 ILE A CA 1
ATOM 810 C C . ILE A 1 104 ? 16.133 -7.227 -12.649 1.00 84.62 104 ILE A C 1
ATOM 812 O O . ILE A 1 104 ? 15.832 -7.192 -11.461 1.00 84.62 104 ILE A O 1
ATOM 816 N N . VAL A 1 105 ? 15.498 -7.994 -13.533 1.00 79.94 105 VAL A N 1
ATOM 817 C CA . VAL A 1 105 ? 14.402 -8.904 -13.196 1.00 79.94 105 VAL A CA 1
ATOM 818 C C . VAL A 1 105 ? 14.851 -9.936 -12.167 1.00 79.94 105 VAL A C 1
ATOM 820 O O . VAL A 1 105 ? 14.179 -10.087 -11.157 1.00 79.94 105 VAL A O 1
ATOM 823 N N . GLY A 1 106 ? 16.019 -10.561 -12.331 1.00 75.94 106 GLY A N 1
ATOM 824 C CA . GLY A 1 106 ? 16.557 -11.510 -11.352 1.00 75.94 106 GLY A CA 1
ATOM 825 C C . GLY A 1 106 ? 16.830 -10.893 -9.974 1.00 75.94 106 GLY A C 1
ATOM 826 O O . GLY A 1 106 ? 16.692 -11.570 -8.963 1.00 75.94 106 GLY A O 1
ATOM 827 N N . LEU A 1 107 ? 17.164 -9.599 -9.899 1.00 74.56 107 LEU A N 1
ATOM 828 C CA . LEU A 1 107 ? 17.286 -8.880 -8.621 1.00 74.56 107 LEU A CA 1
ATOM 829 C C . LEU A 1 107 ? 15.933 -8.551 -7.978 1.00 74.56 107 LEU A C 1
ATOM 831 O O . LEU A 1 107 ? 15.882 -8.315 -6.772 1.00 74.56 107 LEU A O 1
ATOM 835 N N . LEU A 1 108 ? 14.870 -8.487 -8.779 1.00 70.69 108 LEU A N 1
ATOM 836 C CA . LEU A 1 108 ? 13.505 -8.226 -8.333 1.00 70.69 108 LEU A CA 1
ATOM 837 C C . LEU A 1 108 ? 12.669 -9.509 -8.195 1.00 70.69 108 LEU A C 1
ATOM 839 O O . LEU A 1 108 ? 11.571 -9.434 -7.662 1.00 70.69 108 LEU A O 1
ATOM 843 N N . GLY A 1 109 ? 13.156 -10.664 -8.657 1.00 65.31 109 GLY A N 1
ATOM 844 C CA . GLY A 1 109 ? 12.395 -11.916 -8.732 1.00 65.31 109 GLY A CA 1
ATOM 845 C C . GLY A 1 109 ? 11.831 -12.362 -7.384 1.00 65.31 109 GLY A C 1
ATOM 846 O O . GLY A 1 109 ? 10.662 -12.733 -7.307 1.00 65.31 109 GLY A O 1
ATOM 847 N N . ASP A 1 110 ? 12.611 -12.198 -6.310 1.00 63.22 110 ASP A N 1
ATOM 848 C CA . ASP A 1 110 ? 12.185 -12.487 -4.932 1.00 63.22 110 ASP A CA 1
ATOM 849 C C . ASP A 1 110 ? 10.993 -11.618 -4.485 1.00 63.22 110 ASP A C 1
ATOM 851 O O . ASP A 1 110 ? 10.233 -12.007 -3.606 1.00 63.22 110 ASP A O 1
ATOM 855 N N . LEU A 1 111 ? 10.802 -10.439 -5.093 1.00 64.75 111 LEU A N 1
ATOM 856 C CA . LEU A 1 111 ? 9.650 -9.573 -4.835 1.00 64.75 111 LEU A CA 1
ATOM 857 C C . LEU A 1 111 ? 8.411 -9.983 -5.630 1.00 64.75 111 LEU A C 1
ATOM 859 O O . LEU A 1 111 ? 7.374 -9.375 -5.427 1.00 64.75 111 LEU A O 1
ATOM 863 N N . PHE A 1 112 ? 8.479 -10.938 -6.554 1.00 63.06 112 PHE A N 1
ATOM 864 C CA . PHE A 1 112 ? 7.333 -11.300 -7.397 1.00 63.06 112 PHE A CA 1
ATOM 865 C C . PHE A 1 112 ? 6.972 -12.790 -7.324 1.00 63.06 112 PHE A C 1
ATOM 867 O O . PHE A 1 112 ? 6.051 -13.234 -8.011 1.00 63.06 112 PHE A O 1
ATOM 874 N N . GLY A 1 113 ? 7.676 -13.554 -6.482 1.00 55.91 113 GLY A N 1
ATOM 875 C CA . GLY A 1 113 ? 7.351 -14.934 -6.109 1.00 55.91 113 GLY A CA 1
ATOM 876 C C . GLY A 1 113 ? 7.604 -15.994 -7.186 1.00 55.91 113 GLY A C 1
ATOM 877 O O . GLY A 1 113 ? 7.506 -17.181 -6.898 1.00 55.91 113 GLY A O 1
ATOM 878 N N . ARG A 1 114 ? 7.932 -15.615 -8.430 1.00 59.12 114 ARG A N 1
ATOM 879 C CA . ARG A 1 114 ? 8.254 -16.552 -9.520 1.00 59.12 114 ARG A CA 1
ATOM 880 C C . ARG A 1 114 ? 9.399 -16.044 -10.388 1.00 59.12 114 ARG A C 1
ATOM 882 O O . ARG A 1 114 ? 9.523 -14.847 -10.639 1.00 59.12 114 ARG A O 1
ATOM 889 N N . SER A 1 115 ? 10.190 -16.985 -10.905 1.00 59.00 115 SER A N 1
ATOM 890 C CA . SER A 1 115 ? 11.137 -16.721 -11.989 1.00 59.00 115 SER A CA 1
ATOM 891 C C . SER A 1 115 ? 10.360 -16.264 -13.232 1.00 59.00 115 SER A C 1
ATOM 893 O O . SER A 1 115 ? 9.483 -16.965 -13.739 1.00 59.00 115 SER A O 1
ATOM 895 N N . LEU A 1 116 ? 10.674 -15.057 -13.704 1.00 65.94 116 LEU A N 1
ATOM 896 C CA . LEU A 1 116 ? 10.117 -14.465 -14.923 1.00 65.94 116 LEU A CA 1
ATOM 897 C C . LEU A 1 116 ? 10.934 -14.861 -16.169 1.00 65.94 116 LEU A C 1
ATOM 899 O O . LEU A 1 116 ? 10.756 -14.269 -17.230 1.00 65.94 116 LEU A O 1
ATOM 903 N N . ASP A 1 117 ? 11.810 -15.868 -16.066 1.00 62.41 117 ASP A N 1
ATOM 904 C CA . ASP A 1 117 ? 12.822 -16.201 -17.082 1.00 62.41 117 ASP A CA 1
ATOM 905 C C . ASP A 1 117 ? 12.222 -16.658 -18.426 1.00 62.41 117 ASP A C 1
ATOM 907 O O . ASP A 1 117 ? 12.907 -16.667 -19.447 1.00 62.41 117 ASP A O 1
ATOM 911 N N . GLN A 1 118 ? 10.939 -17.035 -18.442 1.00 64.12 118 GLN A N 1
ATOM 912 C CA . GLN A 1 118 ? 10.219 -17.472 -19.644 1.00 64.12 118 GLN A CA 1
ATOM 913 C C . GLN A 1 118 ? 9.408 -16.356 -20.324 1.00 64.12 118 GLN A C 1
ATOM 915 O O . GLN A 1 118 ? 8.878 -16.569 -21.415 1.00 64.12 118 GLN A O 1
ATOM 920 N N . LEU A 1 119 ? 9.287 -15.177 -19.705 1.00 68.56 119 LEU A N 1
ATOM 921 C CA . LEU A 1 119 ? 8.484 -14.074 -20.228 1.00 68.56 119 LEU A CA 1
ATOM 922 C C . LEU A 1 119 ? 9.370 -13.080 -20.980 1.00 68.56 119 LEU A C 1
ATOM 924 O O . LEU A 1 119 ? 10.292 -12.491 -20.417 1.00 68.56 119 LEU A O 1
ATOM 928 N N . GLN A 1 120 ? 9.060 -12.846 -22.257 1.00 73.06 120 GLN A N 1
ATOM 929 C CA . GLN A 1 120 ? 9.634 -11.715 -22.981 1.00 73.06 120 GLN A CA 1
ATOM 930 C C . GLN A 1 120 ? 9.024 -10.433 -22.423 1.00 73.06 120 GLN A C 1
ATOM 932 O O . GLN A 1 120 ? 7.835 -10.179 -22.593 1.00 73.06 120 GLN A O 1
ATOM 937 N N . MET A 1 121 ? 9.833 -9.646 -21.721 1.00 79.94 121 MET A N 1
ATOM 938 C CA . MET A 1 121 ? 9.368 -8.413 -21.103 1.00 79.94 121 MET A CA 1
ATOM 939 C C . MET A 1 121 ? 9.371 -7.271 -22.132 1.00 79.94 121 MET A C 1
ATOM 941 O O . MET A 1 121 ? 10.437 -6.946 -22.663 1.00 79.94 121 MET A O 1
ATOM 945 N N . PRO A 1 122 ? 8.226 -6.608 -22.376 1.00 85.50 122 PRO A N 1
ATOM 946 C CA . PRO A 1 122 ? 8.196 -5.391 -23.176 1.00 85.50 122 PRO A CA 1
ATOM 947 C C . PRO A 1 122 ? 9.074 -4.313 -22.531 1.00 85.50 122 PRO A C 1
ATOM 949 O O . PRO A 1 122 ? 8.954 -4.054 -21.328 1.00 85.50 122 PRO A O 1
ATOM 952 N N . ILE A 1 123 ? 9.958 -3.700 -23.323 1.00 84.06 123 ILE A N 1
ATOM 953 C CA . ILE A 1 123 ? 10.848 -2.625 -22.872 1.00 84.06 123 ILE A CA 1
ATOM 954 C C . ILE A 1 123 ? 10.276 -1.287 -23.325 1.00 84.06 123 ILE A C 1
ATOM 956 O O . ILE A 1 123 ? 10.105 -1.039 -24.518 1.00 84.06 123 ILE A O 1
ATOM 960 N N . TYR A 1 124 ? 10.042 -0.400 -22.363 1.00 86.19 124 TYR A N 1
ATOM 961 C CA . TYR A 1 124 ? 9.672 0.978 -22.634 1.00 86.19 124 TYR A CA 1
ATOM 962 C C . TYR A 1 124 ? 10.926 1.789 -23.016 1.00 86.19 124 TYR A C 1
ATOM 964 O O . TYR A 1 124 ? 11.887 1.833 -22.239 1.00 86.19 124 TYR A O 1
ATOM 972 N N . PRO A 1 125 ? 10.957 2.446 -24.188 1.00 85.31 125 PRO A N 1
ATOM 973 C CA . PRO A 1 125 ? 12.164 3.081 -24.706 1.00 85.31 125 PRO A CA 1
ATOM 974 C C . PRO A 1 125 ? 12.390 4.466 -24.080 1.00 85.31 125 PRO A C 1
ATOM 976 O O . PRO A 1 125 ? 12.182 5.491 -24.728 1.00 85.31 125 PRO A O 1
ATOM 979 N N . PHE A 1 126 ? 12.825 4.515 -22.820 1.00 87.81 126 PHE A N 1
ATOM 980 C CA . PHE A 1 126 ? 13.224 5.776 -22.188 1.00 87.81 126 PHE A CA 1
ATOM 981 C C . PHE A 1 126 ? 14.426 6.396 -22.907 1.00 87.81 126 PHE A C 1
ATOM 983 O O . PHE A 1 126 ? 15.439 5.734 -23.150 1.00 87.81 126 PHE A O 1
ATOM 990 N N . ALA A 1 127 ? 14.334 7.685 -23.221 1.00 86.00 127 ALA A N 1
ATOM 991 C CA . ALA A 1 127 ? 15.440 8.439 -23.779 1.00 86.00 127 ALA A CA 1
ATOM 992 C C . ALA A 1 127 ? 16.431 8.830 -22.674 1.00 86.00 127 ALA A C 1
ATOM 994 O O . ALA A 1 127 ? 16.070 9.053 -21.519 1.00 86.00 127 ALA A O 1
ATOM 995 N N . TRP A 1 128 ? 17.698 9.033 -23.042 1.00 81.06 128 TRP A N 1
ATOM 996 C CA . TRP A 1 128 ? 18.695 9.571 -22.107 1.00 81.06 128 TRP A CA 1
ATOM 997 C C . TRP A 1 128 ? 18.290 10.941 -21.528 1.00 81.06 128 TRP A C 1
ATOM 999 O O . TRP A 1 128 ? 18.605 11.266 -20.383 1.00 81.06 128 TRP A O 1
ATOM 1009 N N . GLY A 1 129 ? 17.544 11.733 -22.305 1.00 85.25 129 GLY A N 1
ATOM 1010 C CA . GLY A 1 129 ? 16.960 12.988 -21.833 1.00 85.25 129 GLY A CA 1
ATOM 1011 C C . GLY A 1 129 ? 16.009 12.797 -20.648 1.00 85.25 129 GLY A C 1
ATOM 1012 O O . GLY A 1 129 ? 16.052 13.607 -19.723 1.00 85.25 129 GLY A O 1
ATOM 1013 N N . ASP A 1 130 ? 15.224 11.716 -20.635 1.00 83.81 130 ASP A N 1
ATOM 1014 C CA . ASP A 1 130 ? 14.298 11.385 -19.543 1.00 83.81 130 ASP A CA 1
ATOM 1015 C C . ASP A 1 130 ? 15.076 11.046 -18.266 1.00 83.81 130 ASP A C 1
ATOM 1017 O O . ASP A 1 130 ? 14.763 11.538 -17.182 1.00 83.81 130 ASP A O 1
ATOM 1021 N N . VAL A 1 131 ? 16.174 10.294 -18.402 1.00 82.06 131 VAL A N 1
ATOM 1022 C CA . VAL A 1 131 ? 17.050 9.943 -17.275 1.00 82.06 131 VAL A CA 1
ATOM 1023 C C . VAL A 1 131 ? 17.591 11.197 -16.587 1.00 82.06 131 VAL A C 1
ATOM 1025 O O . VAL A 1 131 ? 17.467 11.346 -15.371 1.00 82.06 131 VAL A O 1
ATOM 1028 N N . VAL A 1 132 ? 18.173 12.122 -17.354 1.00 85.62 132 VAL A N 1
ATOM 1029 C CA . VAL A 1 132 ? 18.808 13.323 -16.791 1.00 85.62 132 VAL A CA 1
ATOM 1030 C C . VAL A 1 132 ? 17.773 14.319 -16.267 1.00 85.62 132 VAL A C 1
ATOM 1032 O O . VAL A 1 132 ? 17.968 14.904 -15.201 1.00 85.62 132 VAL A O 1
ATOM 1035 N N . ARG A 1 133 ? 16.685 14.541 -17.012 1.00 86.88 133 ARG A N 1
ATOM 1036 C CA . ARG A 1 133 ? 15.710 15.593 -16.704 1.00 86.88 133 ARG A CA 1
ATOM 1037 C C . ARG A 1 133 ? 14.697 15.180 -15.642 1.00 86.88 133 ARG A C 1
ATOM 1039 O O . ARG A 1 133 ? 14.250 16.038 -14.887 1.00 86.88 133 ARG A O 1
ATOM 1046 N N . GLU A 1 134 ? 14.326 13.907 -15.598 1.00 84.88 134 GLU A N 1
ATOM 1047 C CA . GLU A 1 134 ? 13.225 13.418 -14.768 1.00 84.88 134 GLU A CA 1
ATOM 1048 C C . GLU A 1 134 ? 13.715 12.455 -13.686 1.00 84.88 134 GLU A C 1
ATOM 1050 O O . GLU A 1 134 ? 13.470 12.682 -12.497 1.00 84.88 134 GLU A O 1
ATOM 1055 N N . PHE A 1 135 ? 14.480 11.427 -14.063 1.00 88.88 135 PHE A N 1
ATOM 1056 C CA . PHE A 1 135 ? 14.813 10.360 -13.118 1.00 88.88 135 PHE A CA 1
ATOM 1057 C C . PHE A 1 135 ? 15.822 10.809 -12.072 1.00 88.88 135 PHE A C 1
ATOM 1059 O O . PHE A 1 135 ? 15.583 10.610 -10.888 1.00 88.88 135 PHE A O 1
ATOM 1066 N N . VAL A 1 136 ? 16.925 11.452 -12.463 1.00 88.00 136 VAL A N 1
ATOM 1067 C CA . VAL A 1 136 ? 17.946 11.934 -11.514 1.00 88.00 136 VAL A CA 1
ATOM 1068 C C . VAL A 1 136 ? 17.354 12.833 -10.413 1.00 88.00 136 VAL A C 1
ATOM 1070 O O . VAL A 1 136 ? 17.560 12.524 -9.233 1.00 88.00 136 VAL A O 1
ATOM 1073 N N . PRO A 1 137 ? 16.600 13.910 -10.721 1.00 89.38 137 PRO A N 1
ATOM 1074 C CA . PRO A 1 137 ? 16.012 14.740 -9.672 1.00 89.38 137 PRO A CA 1
ATOM 1075 C C . PRO A 1 137 ? 14.932 13.998 -8.874 1.00 89.38 137 PRO A C 1
ATOM 1077 O O . PRO A 1 137 ? 14.846 14.179 -7.658 1.00 89.38 137 PRO A O 1
ATOM 1080 N N . GLY A 1 138 ? 14.131 13.145 -9.521 1.00 89.75 138 GLY A N 1
ATOM 1081 C CA . GLY A 1 138 ? 13.109 12.350 -8.843 1.00 89.75 138 GLY A CA 1
ATOM 1082 C C . GLY A 1 138 ? 13.701 11.337 -7.861 1.00 89.75 138 GLY A C 1
ATOM 1083 O O . GLY A 1 138 ? 13.299 11.300 -6.702 1.00 89.75 138 GLY A O 1
ATOM 1084 N N . VAL A 1 139 ? 14.725 10.588 -8.268 1.00 89.06 139 VAL A N 1
ATOM 1085 C CA . VAL A 1 139 ? 15.470 9.658 -7.407 1.00 89.06 139 VAL A CA 1
ATOM 1086 C C . VAL A 1 139 ? 16.123 10.406 -6.246 1.00 89.06 139 VAL A C 1
ATOM 1088 O O . VAL A 1 139 ? 16.008 9.969 -5.102 1.00 89.06 139 VAL A O 1
ATOM 1091 N N . GLY A 1 140 ? 16.746 11.562 -6.500 1.00 91.00 140 GLY A N 1
ATOM 1092 C CA . GLY A 1 140 ? 17.306 12.408 -5.442 1.00 91.00 140 GLY A CA 1
ATOM 1093 C C . GLY A 1 140 ? 16.256 12.828 -4.406 1.00 91.00 140 GLY A C 1
ATOM 1094 O O . GLY A 1 140 ? 16.500 12.728 -3.201 1.00 91.00 140 GLY A O 1
ATOM 1095 N N . ARG A 1 141 ? 15.059 13.220 -4.863 1.00 92.38 141 ARG A N 1
ATOM 1096 C CA . ARG A 1 141 ? 13.912 13.546 -4.001 1.00 92.38 141 ARG A CA 1
ATOM 1097 C C . ARG A 1 141 ? 13.472 12.344 -3.166 1.00 92.38 141 ARG A C 1
ATOM 1099 O O . ARG A 1 141 ? 13.336 12.488 -1.954 1.00 92.38 141 ARG A O 1
ATOM 1106 N N . VAL A 1 142 ? 13.284 11.178 -3.790 1.00 89.56 142 VAL A N 1
ATOM 1107 C CA . VAL A 1 142 ? 12.872 9.931 -3.119 1.00 89.56 142 VAL A CA 1
ATOM 1108 C C . VAL A 1 142 ? 13.884 9.536 -2.043 1.00 89.56 142 VAL A C 1
ATOM 1110 O O . VAL A 1 142 ? 13.495 9.248 -0.911 1.00 89.56 142 VAL A O 1
ATOM 1113 N N . ILE A 1 143 ? 15.186 9.585 -2.350 1.00 89.94 143 ILE A N 1
ATOM 1114 C CA . ILE A 1 143 ? 16.257 9.307 -1.382 1.00 89.94 143 ILE A CA 1
ATOM 1115 C C . ILE A 1 143 ? 16.180 10.290 -0.213 1.00 89.94 143 ILE A C 1
ATOM 1117 O O . ILE A 1 143 ? 16.150 9.872 0.944 1.00 89.94 143 ILE A O 1
ATOM 1121 N N . TRP A 1 144 ? 16.107 11.592 -0.492 1.00 92.25 144 TRP A N 1
ATOM 1122 C CA . TRP A 1 144 ? 16.060 12.616 0.550 1.00 92.25 144 TRP A CA 1
ATOM 1123 C C . TRP A 1 144 ? 14.821 12.485 1.449 1.00 92.25 144 TRP A C 1
ATOM 1125 O O . TRP A 1 144 ? 14.929 12.542 2.677 1.00 92.25 144 TRP A O 1
ATOM 1135 N N . LYS A 1 145 ? 13.646 12.239 0.864 1.00 92.44 145 LYS A N 1
ATOM 1136 C CA . LYS A 1 145 ? 12.392 12.006 1.594 1.00 92.44 145 LYS A CA 1
ATOM 1137 C C . LYS A 1 145 ? 12.435 10.727 2.432 1.00 92.44 145 LYS A C 1
ATOM 1139 O O . LYS A 1 145 ? 12.010 10.734 3.582 1.00 92.44 145 LYS A O 1
ATOM 1144 N N . THR A 1 146 ? 13.026 9.657 1.909 1.00 90.12 146 THR A N 1
ATOM 1145 C CA . THR A 1 146 ? 13.202 8.403 2.656 1.00 90.12 146 THR A CA 1
ATOM 1146 C C . THR A 1 146 ? 14.165 8.588 3.832 1.00 90.12 146 THR A C 1
ATOM 1148 O O . THR A 1 146 ? 13.879 8.146 4.942 1.00 90.12 146 THR A O 1
ATOM 1151 N N . LEU A 1 147 ? 15.283 9.299 3.636 1.00 89.81 147 LEU A N 1
ATOM 1152 C CA . LEU A 1 147 ? 16.245 9.598 4.703 1.00 89.81 147 LEU A CA 1
ATOM 1153 C C . LEU A 1 147 ? 15.638 10.485 5.796 1.00 89.81 147 LEU A C 1
ATOM 1155 O O . LEU A 1 147 ? 15.802 10.211 6.983 1.00 89.81 147 LEU A O 1
ATOM 1159 N N . THR A 1 148 ? 14.913 11.536 5.417 1.00 89.75 148 THR A N 1
ATOM 1160 C CA . THR A 1 148 ? 14.213 12.401 6.381 1.00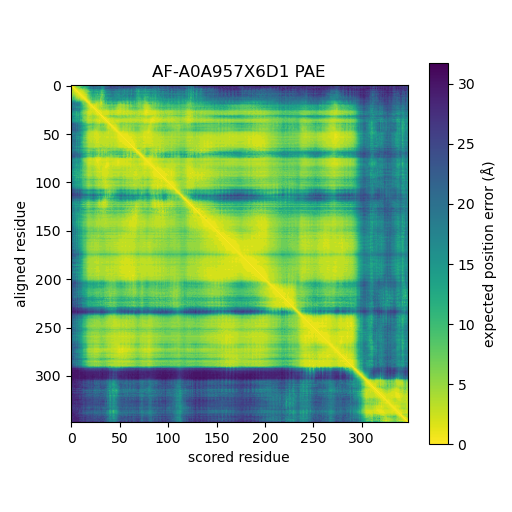 89.75 148 THR A CA 1
ATOM 1161 C C . THR A 1 148 ? 13.101 11.648 7.116 1.00 89.75 148 THR A C 1
ATOM 1163 O O . THR A 1 148 ? 12.967 11.793 8.334 1.00 89.75 148 THR A O 1
ATOM 1166 N N . GLY A 1 149 ? 12.365 10.777 6.419 1.00 90.31 149 GLY A N 1
ATOM 1167 C CA . GLY A 1 149 ? 11.421 9.835 7.019 1.00 90.31 149 GLY A CA 1
ATOM 1168 C C . GLY A 1 149 ? 12.095 8.932 8.051 1.00 90.31 149 GLY A C 1
ATOM 1169 O O . GLY A 1 149 ? 11.617 8.825 9.175 1.00 90.31 149 GLY A O 1
ATOM 1170 N N . TYR A 1 150 ? 13.264 8.375 7.731 1.00 87.81 150 TYR A N 1
ATOM 1171 C CA . TYR A 1 150 ? 14.035 7.537 8.652 1.00 87.81 150 TYR A CA 1
ATOM 1172 C C . TYR A 1 150 ? 14.461 8.293 9.919 1.00 87.81 150 TYR A C 1
ATOM 1174 O O . TYR A 1 150 ? 14.276 7.795 11.030 1.00 87.81 150 TYR A O 1
ATOM 1182 N N . LEU A 1 151 ? 14.989 9.512 9.767 1.00 88.88 151 LEU A N 1
ATOM 1183 C CA . LEU A 1 151 ? 15.426 10.347 10.893 1.00 88.88 151 LEU A CA 1
ATOM 1184 C C . LEU A 1 151 ? 14.270 10.736 11.823 1.00 88.88 151 LEU A C 1
ATOM 1186 O O . LEU A 1 151 ? 14.471 10.914 13.023 1.00 88.88 151 LEU A O 1
ATOM 1190 N N . THR A 1 152 ? 13.060 10.861 11.279 1.00 90.44 152 THR A N 1
ATOM 1191 C CA . THR A 1 152 ? 11.872 11.292 12.027 1.00 90.44 152 THR A CA 1
ATOM 1192 C C . THR A 1 152 ? 10.961 10.140 12.453 1.00 90.44 152 THR A C 1
ATOM 1194 O O . THR A 1 152 ? 10.035 10.371 13.229 1.00 90.44 152 THR A O 1
ATOM 1197 N N . LEU A 1 153 ? 11.247 8.902 12.029 1.00 91.19 153 LEU A N 1
ATOM 1198 C CA . LEU A 1 153 ? 10.378 7.733 12.197 1.00 91.19 153 LEU A CA 1
ATOM 1199 C C . LEU A 1 153 ? 9.981 7.484 13.655 1.00 91.19 153 LEU A C 1
ATOM 1201 O O . LEU A 1 153 ? 8.804 7.322 13.949 1.00 91.19 153 LEU A O 1
ATOM 1205 N N . ASN A 1 154 ? 10.935 7.505 14.589 1.00 91.50 154 ASN A N 1
ATOM 1206 C CA . ASN A 1 154 ? 10.636 7.253 16.005 1.00 91.50 154 ASN A CA 1
ATOM 1207 C C . ASN A 1 154 ? 9.698 8.309 16.600 1.00 91.50 154 ASN A C 1
ATOM 1209 O O . ASN A 1 154 ? 8.832 7.985 17.410 1.00 91.50 154 ASN A O 1
ATOM 1213 N N . ASN A 1 155 ? 9.877 9.574 16.210 1.00 92.88 155 ASN A N 1
ATOM 1214 C CA . ASN A 1 155 ? 9.000 10.640 16.674 1.00 92.88 155 ASN A CA 1
ATOM 1215 C C . ASN A 1 155 ? 7.620 10.535 16.019 1.00 92.88 155 ASN A C 1
ATOM 1217 O O . ASN A 1 155 ? 6.608 10.662 16.699 1.00 92.88 155 ASN A O 1
ATOM 1221 N N . PHE A 1 156 ? 7.587 10.219 14.720 1.00 93.69 156 PHE A N 1
ATOM 1222 C CA . PHE A 1 156 ? 6.353 9.949 13.992 1.00 93.69 156 PHE A CA 1
ATOM 1223 C C . PHE A 1 156 ? 5.549 8.832 14.666 1.00 93.69 156 PHE A C 1
ATOM 1225 O O . PHE A 1 156 ? 4.404 9.061 15.028 1.00 93.69 156 PHE A O 1
ATOM 1232 N N . LEU A 1 157 ? 6.154 7.670 14.932 1.00 91.62 157 LEU A N 1
ATOM 1233 C CA . LEU A 1 157 ? 5.476 6.535 15.569 1.00 91.62 157 LEU A CA 1
ATOM 1234 C C . LEU A 1 157 ? 4.919 6.873 16.960 1.00 91.62 157 LEU A C 1
ATOM 1236 O O . LEU A 1 157 ? 3.862 6.373 17.331 1.00 91.62 157 LEU A O 1
ATOM 1240 N N . ARG A 1 158 ? 5.603 7.739 17.718 1.00 93.75 158 ARG A N 1
ATOM 1241 C CA . ARG A 1 158 ? 5.151 8.178 19.044 1.00 93.75 158 ARG A CA 1
ATOM 1242 C C . ARG A 1 158 ? 3.966 9.143 18.975 1.00 93.75 158 ARG A C 1
ATOM 1244 O O . ARG A 1 158 ? 3.057 9.046 19.790 1.00 93.75 158 ARG A O 1
ATOM 1251 N N . GLU A 1 159 ? 3.991 10.092 18.042 1.00 94.25 159 GLU A N 1
ATOM 1252 C CA . GLU A 1 159 ? 2.981 11.155 17.940 1.00 94.25 159 GLU A CA 1
ATOM 1253 C C . GLU A 1 159 ? 1.756 10.757 17.106 1.00 94.25 159 GLU A C 1
ATOM 1255 O O . GLU A 1 159 ? 0.673 11.315 17.298 1.00 94.25 159 GLU A O 1
ATOM 1260 N N . ASN A 1 160 ? 1.918 9.819 16.168 1.00 93.94 160 ASN A N 1
ATOM 1261 C CA . ASN A 1 160 ? 0.902 9.492 15.173 1.00 93.94 160 ASN A CA 1
ATOM 1262 C C . ASN A 1 160 ? -0.454 9.089 15.782 1.00 93.94 160 ASN A C 1
ATOM 1264 O O . ASN A 1 160 ? -1.450 9.654 15.337 1.00 93.94 160 ASN A O 1
ATOM 1268 N N . PRO A 1 161 ? -0.539 8.225 16.819 1.00 91.62 161 PRO A N 1
ATOM 1269 C CA . PRO A 1 161 ? -1.831 7.844 17.399 1.00 91.62 161 PRO A CA 1
ATOM 1270 C C . PRO A 1 161 ? -2.633 9.040 17.931 1.00 91.62 161 PRO A C 1
ATOM 1272 O O . PRO A 1 161 ? -3.806 9.204 17.606 1.00 91.62 161 PRO A O 1
ATOM 1275 N N . ALA A 1 162 ? -1.985 9.929 18.690 1.00 93.62 162 ALA A N 1
ATOM 1276 C CA . ALA A 1 162 ? -2.639 11.118 19.235 1.00 93.62 162 ALA A CA 1
ATOM 1277 C C . ALA A 1 162 ? -3.110 12.068 18.123 1.00 93.62 162 ALA A C 1
ATOM 1279 O O . ALA A 1 162 ? -4.185 12.661 18.219 1.00 93.62 162 ALA A O 1
ATOM 1280 N N . ARG A 1 163 ? -2.326 12.192 17.046 1.00 95.12 163 ARG A N 1
ATOM 1281 C CA . ARG A 1 163 ? -2.677 13.031 15.898 1.00 95.12 163 ARG A CA 1
ATOM 1282 C C . ARG A 1 163 ? -3.836 12.447 15.082 1.00 95.12 163 ARG A C 1
ATOM 1284 O O . ARG A 1 163 ? -4.726 13.208 14.716 1.00 95.12 163 ARG A O 1
ATOM 1291 N N . CYS A 1 164 ? -3.876 11.132 14.854 1.00 93.12 164 CYS A N 1
ATOM 1292 C CA . CYS A 1 164 ? -5.015 10.467 14.211 1.00 93.12 164 CYS A CA 1
ATOM 1293 C C . CYS A 1 164 ? -6.308 10.652 15.016 1.00 93.12 164 CYS A C 1
ATOM 1295 O O . CYS A 1 164 ? -7.340 10.995 14.440 1.00 93.12 164 CYS A O 1
ATOM 1297 N N . ASN A 1 165 ? -6.244 10.521 16.345 1.00 91.88 165 ASN A N 1
ATOM 1298 C CA . ASN A 1 165 ? -7.395 10.776 17.214 1.00 91.88 165 ASN A CA 1
ATOM 1299 C C . ASN A 1 165 ? -7.880 12.226 17.091 1.00 91.88 165 ASN A C 1
ATOM 1301 O O . ASN A 1 165 ? -9.067 12.461 16.896 1.00 91.88 165 ASN A O 1
ATOM 1305 N N . ALA A 1 166 ? -6.960 13.197 17.123 1.00 95.62 166 ALA A N 1
ATOM 1306 C CA . ALA A 1 166 ? -7.308 14.607 16.963 1.00 95.62 166 ALA A CA 1
ATOM 1307 C C . ALA A 1 166 ? -7.961 14.902 15.602 1.00 95.62 166 ALA A C 1
ATOM 1309 O O . ALA A 1 166 ? -8.918 15.672 15.538 1.00 95.62 166 ALA A O 1
ATOM 1310 N N . PHE A 1 167 ? -7.477 14.291 14.515 1.00 95.81 167 PHE A N 1
ATOM 1311 C CA . PHE A 1 167 ? -8.123 14.413 13.208 1.00 95.81 167 PHE A CA 1
ATOM 1312 C C . PHE A 1 167 ? -9.517 13.790 13.197 1.00 95.81 167 PHE A C 1
ATOM 1314 O O . PHE A 1 167 ? -10.449 14.437 12.735 1.00 95.81 167 PHE A O 1
ATOM 1321 N N . THR A 1 168 ? -9.673 12.591 13.756 1.00 92.69 168 THR A N 1
ATOM 1322 C CA . THR A 1 168 ? -10.962 11.887 13.821 1.00 92.69 168 THR A CA 1
ATOM 1323 C C . THR A 1 168 ? -12.004 12.707 14.584 1.00 92.69 168 THR A C 1
ATOM 1325 O O . THR A 1 168 ? -13.104 12.923 14.083 1.00 92.69 168 THR A O 1
ATOM 1328 N N . THR A 1 169 ? -11.639 13.253 15.750 1.00 94.75 169 THR A N 1
ATOM 1329 C CA . THR A 1 169 ? -12.512 14.151 16.522 1.00 94.75 169 THR A CA 1
ATOM 1330 C C . THR A 1 169 ? -12.918 15.376 15.705 1.00 94.75 169 THR A C 1
ATOM 1332 O O . THR A 1 169 ? -14.105 15.660 15.587 1.00 94.75 169 THR A O 1
ATOM 1335 N N . ARG A 1 170 ? -11.956 16.065 15.075 1.00 96.75 170 ARG A N 1
ATOM 1336 C CA . ARG A 1 170 ? -12.239 17.260 14.262 1.00 96.75 170 ARG A CA 1
ATOM 1337 C C . ARG A 1 170 ? -13.140 16.956 13.068 1.00 96.75 170 ARG A C 1
ATOM 1339 O O . ARG A 1 170 ? -14.009 17.759 12.759 1.00 96.75 170 ARG A O 1
ATOM 1346 N N . ILE A 1 171 ? -12.945 15.818 12.399 1.00 95.75 171 ILE A N 1
ATOM 1347 C CA . ILE A 1 171 ? -13.804 15.389 11.286 1.00 95.75 171 ILE A CA 1
ATOM 1348 C C . ILE A 1 171 ? -15.252 15.227 11.770 1.00 95.75 171 ILE A C 1
ATOM 1350 O O . ILE A 1 171 ? -16.158 15.705 11.096 1.00 95.75 171 ILE A O 1
ATOM 1354 N N . GLY A 1 172 ? -15.466 14.629 12.948 1.00 94.44 172 GLY A N 1
ATOM 1355 C CA . GLY A 1 172 ? -16.801 14.456 13.533 1.00 94.44 172 GLY A CA 1
ATOM 1356 C C . GLY A 1 172 ? -17.483 15.754 13.990 1.00 94.44 172 GLY A 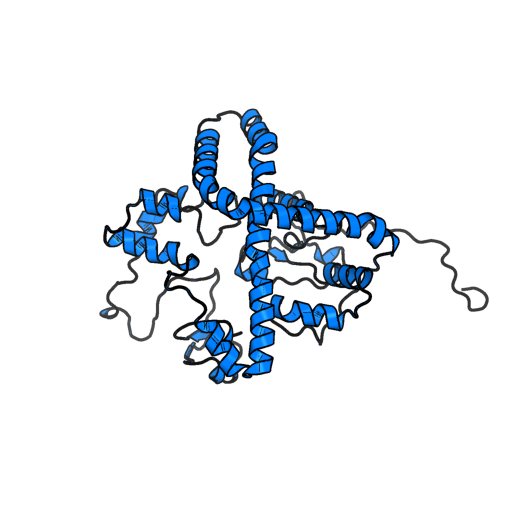C 1
ATOM 1357 O O . GLY A 1 172 ? -18.707 15.803 14.078 1.00 94.44 172 GLY A O 1
ATOM 1358 N N . GLU A 1 173 ? -16.715 16.810 14.267 1.00 96.88 173 GLU A N 1
ATOM 1359 C CA . GLU A 1 173 ? -17.232 18.124 14.681 1.00 96.88 173 GLU A CA 1
ATOM 1360 C C . GLU A 1 173 ? -17.599 19.033 13.494 1.00 96.88 173 GLU A C 1
ATOM 1362 O O . GLU A 1 173 ? -18.410 19.950 13.642 1.00 96.88 173 GLU A O 1
ATOM 1367 N N . ILE A 1 174 ? -17.013 18.804 12.315 1.00 97.88 174 ILE A N 1
ATOM 1368 C CA . ILE A 1 174 ? -17.233 19.642 11.133 1.00 97.88 174 ILE A CA 1
ATOM 1369 C C . ILE A 1 174 ? -18.543 19.253 10.440 1.00 97.88 174 ILE A C 1
ATOM 1371 O O . ILE A 1 174 ? -18.707 18.141 9.946 1.00 97.88 174 ILE A O 1
ATOM 1375 N N . SER A 1 175 ? -19.452 20.217 10.294 1.00 96.12 175 SER A N 1
ATOM 1376 C CA . SER A 1 175 ? -20.751 20.020 9.632 1.00 96.12 175 SER A CA 1
ATOM 1377 C C . SER A 1 175 ? -20.815 20.548 8.191 1.00 96.12 175 SER A C 1
ATOM 1379 O O . SER A 1 175 ? -21.880 20.533 7.575 1.00 96.12 175 SER A O 1
ATOM 1381 N N . SER A 1 176 ? -19.709 21.070 7.649 1.00 97.12 176 SER A N 1
ATOM 1382 C CA . SER A 1 176 ? -19.651 21.709 6.327 1.00 97.12 176 SER A CA 1
ATOM 1383 C C . SER A 1 176 ? -18.669 21.006 5.394 1.00 97.12 176 SER A C 1
ATOM 1385 O O . SER A 1 176 ? -17.482 20.883 5.696 1.00 97.12 176 SER A O 1
ATOM 1387 N N . GLY A 1 177 ? -19.132 20.638 4.195 1.00 97.00 177 GLY A N 1
ATOM 1388 C CA . GLY A 1 177 ? -18.273 20.040 3.167 1.00 97.00 177 GLY A CA 1
ATOM 1389 C C . GLY A 1 177 ? -17.113 20.946 2.736 1.00 97.00 177 GLY A C 1
ATOM 1390 O O . GLY A 1 177 ? -16.024 20.458 2.446 1.00 97.00 177 GLY A O 1
ATOM 1391 N N . ALA A 1 178 ? -17.297 22.271 2.756 1.00 97.81 178 ALA A N 1
ATOM 1392 C CA . ALA A 1 178 ? -16.227 23.217 2.434 1.00 97.81 178 ALA A CA 1
ATOM 1393 C C . ALA A 1 178 ? -15.123 23.244 3.506 1.00 97.81 178 ALA A C 1
ATOM 1395 O O . ALA A 1 178 ? -13.950 23.447 3.189 1.00 97.81 178 ALA A O 1
ATOM 1396 N N . GLU A 1 179 ? -15.489 23.037 4.772 1.00 97.75 179 GLU A N 1
ATOM 1397 C CA . GLU A 1 179 ? -14.533 22.946 5.876 1.00 97.75 179 GLU A CA 1
ATOM 1398 C C . GLU A 1 179 ? -13.806 21.600 5.875 1.00 97.75 179 GLU A C 1
ATOM 1400 O O . GLU A 1 179 ? -12.586 21.586 6.035 1.00 97.75 179 GLU A O 1
ATOM 1405 N N . LEU A 1 180 ? -14.506 20.495 5.587 1.00 97.44 180 LEU A N 1
ATOM 1406 C CA . LEU A 1 180 ? -13.883 19.180 5.389 1.00 97.44 180 LEU A CA 1
ATOM 1407 C C . LEU A 1 180 ? -12.880 19.200 4.234 1.00 97.44 180 LEU A C 1
ATOM 1409 O O . LEU A 1 180 ? -11.757 18.725 4.386 1.00 97.44 180 LEU A O 1
ATOM 1413 N N . LEU A 1 181 ? -13.244 19.805 3.100 1.00 97.12 181 LEU A N 1
ATOM 1414 C CA . LEU A 1 181 ? -12.339 19.943 1.960 1.00 97.12 181 LEU A CA 1
ATOM 1415 C C . LEU A 1 181 ? -11.092 20.757 2.325 1.00 97.12 181 LEU A C 1
ATOM 1417 O O . LEU A 1 181 ? -9.982 20.412 1.923 1.00 97.12 181 LEU A O 1
ATOM 1421 N N . ARG A 1 182 ? -11.258 21.825 3.112 1.00 97.94 182 ARG A N 1
ATOM 1422 C CA . ARG A 1 182 ? -10.131 22.635 3.584 1.00 97.94 182 ARG A CA 1
ATOM 1423 C C . ARG A 1 182 ? -9.222 21.835 4.516 1.00 97.94 182 ARG A C 1
ATOM 1425 O O . ARG A 1 182 ? -8.009 21.879 4.331 1.00 97.94 182 ARG A O 1
ATOM 1432 N N . LEU A 1 183 ? -9.793 21.095 5.470 1.00 97.81 183 LEU A N 1
ATOM 1433 C CA . LEU A 1 183 ? -9.049 20.197 6.357 1.00 97.81 183 LEU A CA 1
ATOM 1434 C C . LEU A 1 183 ? -8.271 19.149 5.550 1.00 97.81 183 LEU A C 1
ATOM 1436 O O . LEU A 1 183 ? -7.095 18.906 5.825 1.00 97.81 183 LEU A O 1
ATOM 1440 N N . TRP A 1 184 ? -8.909 18.570 4.529 1.00 95.75 184 TRP A N 1
ATOM 1441 C CA . TRP A 1 184 ? -8.281 17.616 3.625 1.00 95.75 184 TRP A CA 1
ATOM 1442 C C . TRP A 1 184 ? -7.047 18.208 2.940 1.00 95.75 184 TRP A C 1
ATOM 1444 O O . TRP A 1 184 ? -5.935 17.730 3.153 1.00 95.75 184 TRP A O 1
ATOM 1454 N N . GLN A 1 185 ? -7.234 19.289 2.183 1.00 96.19 185 GLN A N 1
ATOM 1455 C CA . GLN A 1 185 ? -6.189 19.881 1.344 1.00 96.19 185 GLN A CA 1
ATOM 1456 C C . GLN A 1 185 ? -5.039 20.495 2.152 1.00 96.19 185 GLN A C 1
ATOM 1458 O O . GLN A 1 185 ? -3.891 20.489 1.713 1.00 96.19 185 GLN A O 1
ATOM 1463 N N . GLN A 1 186 ? -5.339 21.081 3.313 1.00 97.44 186 GLN A N 1
ATOM 1464 C CA . GLN A 1 186 ? -4.346 21.830 4.087 1.00 97.44 186 GLN A CA 1
ATOM 1465 C C . GLN A 1 186 ? -3.617 20.970 5.117 1.00 97.44 186 GLN A C 1
ATOM 1467 O O . GLN A 1 186 ? -2.483 21.294 5.471 1.00 97.44 186 GLN A O 1
ATOM 1472 N N . GLU A 1 187 ? -4.245 19.900 5.610 1.00 97.19 187 GLU A N 1
ATOM 1473 C CA . GLU A 1 187 ? -3.717 19.142 6.746 1.00 97.19 187 GLU A CA 1
ATOM 1474 C C . GLU A 1 187 ? -3.660 17.633 6.497 1.00 97.19 187 GLU A C 1
ATOM 1476 O O . GLU A 1 187 ? -2.576 17.059 6.622 1.00 97.19 187 GLU A O 1
ATOM 1481 N N . LEU A 1 188 ? -4.777 16.982 6.147 1.00 95.94 188 LEU A N 1
ATOM 1482 C CA . LEU A 1 188 ? -4.823 15.514 6.057 1.00 95.94 188 LEU A CA 1
ATOM 1483 C C . LEU A 1 188 ? -3.998 14.974 4.891 1.00 95.94 188 LEU A C 1
ATOM 1485 O O . LEU A 1 188 ? -3.199 14.069 5.101 1.00 95.94 188 LEU A O 1
ATOM 1489 N N . GLU A 1 189 ? -4.144 15.529 3.689 1.00 95.19 189 GLU A N 1
ATOM 1490 C CA . GLU A 1 189 ? -3.418 15.064 2.505 1.00 95.19 189 GLU A CA 1
ATOM 1491 C C . GLU A 1 189 ? -1.893 15.258 2.649 1.00 95.19 189 GLU A C 1
ATOM 1493 O O . GLU A 1 189 ? -1.145 14.286 2.499 1.00 95.19 189 GLU A O 1
ATOM 1498 N N . PRO A 1 190 ? -1.381 16.442 3.048 1.00 94.62 190 PRO A N 1
ATOM 1499 C CA . PRO A 1 190 ? 0.044 16.589 3.340 1.00 94.62 190 PRO A CA 1
ATOM 1500 C C . PRO A 1 190 ? 0.539 15.635 4.439 1.00 94.62 190 PRO A C 1
ATOM 1502 O O . PRO A 1 190 ? 1.673 15.144 4.382 1.00 94.62 190 PRO A O 1
ATOM 1505 N N . TYR A 1 191 ? -0.293 15.368 5.453 1.00 94.88 191 TYR A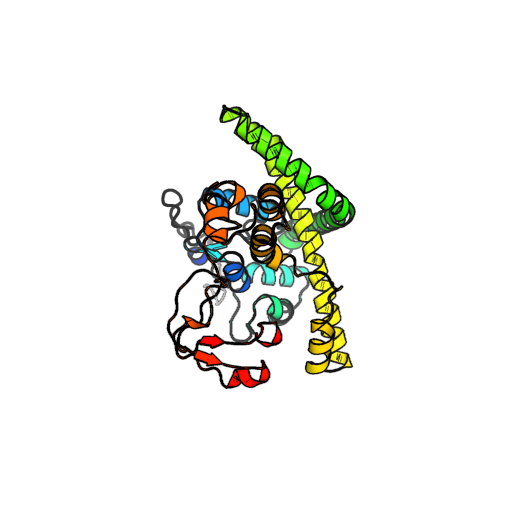 N 1
ATOM 1506 C CA . TYR A 1 191 ? 0.051 14.438 6.526 1.00 94.88 191 TYR A CA 1
ATOM 1507 C C . TYR A 1 191 ? 0.059 12.980 6.056 1.00 94.88 191 TYR A C 1
ATOM 1509 O O . TYR A 1 191 ? 0.956 12.235 6.449 1.00 94.88 191 TYR A O 1
ATOM 1517 N N . LEU A 1 192 ? -0.862 12.593 5.172 1.00 93.81 192 LEU A N 1
ATOM 1518 C CA . LEU A 1 192 ? -0.898 11.284 4.525 1.00 93.81 192 LEU A CA 1
ATOM 1519 C C . LEU A 1 192 ? 0.413 11.025 3.779 1.00 93.81 192 LEU A C 1
ATOM 1521 O O . LEU A 1 192 ? 1.066 10.011 4.019 1.00 93.81 192 LEU A O 1
ATOM 1525 N N . TYR A 1 193 ? 0.869 11.974 2.960 1.00 93.06 193 TYR A N 1
ATOM 1526 C CA . TYR A 1 193 ? 2.152 11.851 2.262 1.00 93.06 193 TYR A CA 1
ATOM 1527 C C . TYR A 1 193 ? 3.330 11.727 3.233 1.00 93.06 193 TYR A C 1
ATOM 1529 O O . TYR A 1 193 ? 4.221 10.897 3.040 1.00 93.06 193 TYR A O 1
ATOM 1537 N N . LYS A 1 194 ? 3.329 12.491 4.332 1.00 92.31 194 LYS A N 1
ATOM 1538 C CA . LYS A 1 194 ? 4.338 12.347 5.394 1.00 92.31 194 LYS A CA 1
ATOM 1539 C C . LYS A 1 194 ? 4.307 10.953 6.034 1.00 92.31 194 LYS A C 1
ATOM 1541 O O . LYS A 1 194 ? 5.371 10.368 6.244 1.00 92.31 194 LYS A O 1
ATOM 1546 N N . ALA A 1 195 ? 3.121 10.429 6.341 1.00 92.56 195 ALA A N 1
ATOM 1547 C CA . ALA A 1 195 ? 2.944 9.093 6.902 1.00 92.56 195 ALA A CA 1
ATOM 1548 C C . ALA A 1 195 ? 3.467 8.013 5.947 1.00 92.56 195 ALA A C 1
ATOM 1550 O O . ALA A 1 195 ? 4.129 7.067 6.372 1.00 92.56 195 ALA A O 1
ATOM 1551 N N . TRP A 1 196 ? 3.271 8.204 4.647 1.00 91.19 196 TRP A N 1
ATOM 1552 C CA . TRP A 1 196 ? 3.765 7.299 3.618 1.00 91.19 196 TRP A CA 1
ATOM 1553 C C . TRP A 1 196 ? 5.270 7.320 3.411 1.00 91.19 196 TRP A C 1
ATOM 1555 O O . TRP A 1 196 ? 5.884 6.267 3.220 1.00 91.19 196 TRP A O 1
ATOM 1565 N N . TRP A 1 197 ? 5.907 8.475 3.564 1.00 92.38 197 TRP A N 1
ATOM 1566 C CA . TRP A 1 197 ? 7.364 8.530 3.629 1.00 92.38 197 TRP A CA 1
ATOM 1567 C C . TRP A 1 197 ? 7.918 7.838 4.880 1.00 92.38 197 TRP A C 1
ATOM 1569 O O . TRP A 1 197 ? 8.948 7.167 4.796 1.00 92.38 197 TRP A O 1
ATOM 1579 N N . ALA A 1 198 ? 7.228 7.929 6.022 1.00 91.62 198 ALA A N 1
ATOM 1580 C CA . ALA A 1 198 ? 7.592 7.174 7.222 1.00 91.62 198 ALA A CA 1
ATOM 1581 C C . ALA A 1 198 ? 7.415 5.656 7.020 1.00 91.62 198 ALA A C 1
ATOM 1583 O O . ALA A 1 198 ? 8.309 4.888 7.381 1.00 91.62 198 ALA A O 1
ATOM 1584 N N . HIS A 1 199 ? 6.321 5.226 6.381 1.00 88.88 199 HIS A N 1
ATOM 1585 C CA . HIS A 1 199 ? 6.093 3.829 6.001 1.00 88.88 199 HIS A CA 1
ATOM 1586 C C . HIS A 1 199 ? 7.199 3.313 5.070 1.00 88.88 199 HIS A C 1
ATOM 1588 O O . HIS A 1 199 ? 7.832 2.300 5.364 1.00 88.88 199 HIS A O 1
ATOM 1594 N N . THR A 1 200 ? 7.508 4.060 4.008 1.00 87.81 200 THR A N 1
ATOM 1595 C CA . THR A 1 200 ? 8.576 3.734 3.049 1.00 87.81 200 THR A CA 1
ATOM 1596 C C . THR A 1 200 ? 9.933 3.595 3.747 1.00 87.81 200 THR A C 1
ATOM 1598 O O . THR A 1 200 ? 10.663 2.632 3.508 1.00 87.81 200 THR A O 1
ATOM 1601 N N . ALA A 1 201 ? 10.261 4.510 4.664 1.00 88.31 201 ALA A N 1
ATOM 1602 C CA . ALA A 1 201 ? 11.497 4.459 5.447 1.00 88.31 201 ALA A CA 1
ATOM 1603 C C . ALA A 1 201 ? 11.547 3.286 6.446 1.00 88.31 201 ALA A C 1
ATOM 1605 O O . ALA A 1 201 ? 12.622 2.757 6.737 1.00 88.31 201 ALA A O 1
ATOM 1606 N N . GLY A 1 202 ? 10.400 2.873 6.991 1.00 84.94 202 GLY A N 1
ATOM 1607 C CA . GLY A 1 202 ? 10.293 1.666 7.811 1.00 84.94 202 GLY A CA 1
ATOM 1608 C C . GLY A 1 202 ? 10.503 0.400 6.979 1.00 84.94 202 GLY A C 1
ATOM 1609 O O . GLY A 1 202 ? 11.324 -0.449 7.335 1.00 84.94 202 GLY A O 1
ATOM 1610 N N . GLY A 1 203 ? 9.814 0.316 5.838 1.00 80.94 203 GLY A N 1
ATOM 1611 C CA . GLY A 1 203 ? 9.864 -0.808 4.906 1.00 80.94 203 GLY A CA 1
ATOM 1612 C C . GLY A 1 203 ? 11.236 -1.008 4.265 1.00 80.94 203 GLY A C 1
ATOM 1613 O O . GLY A 1 203 ? 11.660 -2.146 4.083 1.00 80.94 203 GLY A O 1
ATOM 1614 N N . SER A 1 204 ? 12.005 0.060 4.021 1.00 76.81 204 SER A N 1
ATOM 1615 C CA . SER A 1 204 ? 13.342 -0.042 3.415 1.00 76.81 204 SER A CA 1
ATOM 1616 C C . SER A 1 204 ? 14.334 -0.886 4.230 1.00 76.81 204 SER A C 1
ATOM 1618 O O . SER A 1 204 ? 15.352 -1.325 3.696 1.00 76.81 204 SER A O 1
ATOM 1620 N N . ARG A 1 205 ? 14.048 -1.168 5.510 1.00 73.44 205 ARG A N 1
ATOM 1621 C CA . ARG A 1 205 ? 14.838 -2.103 6.329 1.00 73.44 205 ARG A CA 1
ATOM 1622 C C . ARG A 1 205 ? 14.794 -3.542 5.811 1.00 73.44 205 ARG A C 1
ATOM 1624 O O . ARG A 1 205 ? 15.737 -4.281 6.081 1.00 73.44 205 ARG A O 1
ATOM 1631 N N . ILE A 1 206 ? 13.777 -3.920 5.031 1.00 71.19 206 ILE A N 1
ATOM 1632 C CA . ILE A 1 206 ? 13.682 -5.251 4.415 1.00 71.19 206 ILE A CA 1
ATOM 1633 C C . ILE A 1 206 ? 14.894 -5.559 3.529 1.00 71.19 206 ILE A C 1
ATOM 1635 O O . ILE A 1 206 ? 15.377 -6.688 3.510 1.00 71.19 206 ILE A O 1
ATOM 1639 N N . VAL A 1 207 ? 15.472 -4.535 2.886 1.00 73.50 207 VAL A N 1
ATOM 1640 C CA . VAL A 1 207 ? 16.679 -4.670 2.059 1.00 73.50 207 VAL A CA 1
ATOM 1641 C C . VAL A 1 207 ? 17.854 -5.185 2.889 1.00 73.50 207 VAL A C 1
ATOM 1643 O O . VAL A 1 207 ? 18.616 -6.028 2.419 1.00 73.50 207 VAL A O 1
ATOM 1646 N N . ASN A 1 208 ? 17.988 -4.739 4.141 1.00 75.81 208 ASN A N 1
ATOM 1647 C CA . ASN A 1 208 ? 19.040 -5.227 5.032 1.00 75.81 208 ASN A CA 1
ATOM 1648 C C . ASN A 1 208 ? 18.846 -6.711 5.352 1.00 75.81 208 ASN A C 1
ATOM 1650 O O . ASN A 1 208 ? 19.824 -7.458 5.355 1.00 75.81 208 ASN A O 1
ATOM 1654 N N . THR A 1 209 ? 17.601 -7.141 5.566 1.00 74.69 209 THR A N 1
ATOM 1655 C CA . THR A 1 209 ? 17.258 -8.551 5.790 1.00 74.69 209 THR A CA 1
ATOM 1656 C C . THR A 1 209 ? 17.581 -9.399 4.561 1.00 74.69 209 THR A C 1
ATOM 1658 O O . THR A 1 209 ? 18.254 -10.413 4.702 1.00 74.69 209 THR A O 1
ATOM 1661 N N . MET A 1 210 ? 17.225 -8.953 3.351 1.00 77.12 210 MET A N 1
ATOM 1662 C CA . MET A 1 210 ? 17.559 -9.658 2.100 1.00 77.12 210 MET A CA 1
ATOM 1663 C C . MET A 1 210 ? 19.075 -9.736 1.850 1.00 77.12 210 MET A C 1
ATOM 1665 O O . MET A 1 210 ? 19.597 -10.724 1.337 1.00 77.12 210 MET A O 1
ATOM 1669 N N . VAL A 1 211 ? 19.822 -8.677 2.180 1.00 83.12 211 VAL A N 1
ATOM 1670 C CA . VAL A 1 211 ? 21.290 -8.681 2.064 1.00 83.12 211 VAL A CA 1
ATOM 1671 C C . VAL A 1 211 ? 21.912 -9.637 3.081 1.00 83.12 211 VAL A C 1
ATOM 1673 O O . VAL A 1 211 ? 22.870 -10.338 2.750 1.00 83.12 211 VAL A O 1
ATOM 1676 N N . LEU A 1 212 ? 21.392 -9.664 4.311 1.00 84.50 212 LEU A N 1
ATOM 1677 C CA . LEU A 1 212 ? 21.823 -10.598 5.347 1.00 84.50 212 LEU A CA 1
ATOM 1678 C C . LEU A 1 212 ? 21.542 -12.043 4.930 1.00 84.50 212 LEU A C 1
ATOM 1680 O O . LEU A 1 212 ? 22.442 -12.873 4.997 1.00 84.50 212 LEU A O 1
ATOM 1684 N N . GLU A 1 213 ? 20.340 -12.320 4.440 1.00 83.19 213 GLU A N 1
ATOM 1685 C CA . GLU A 1 213 ? 19.915 -13.633 3.967 1.00 83.19 213 GLU A CA 1
ATOM 1686 C C . GLU A 1 213 ? 20.817 -14.146 2.837 1.00 83.19 213 GLU A C 1
ATOM 1688 O O . GLU A 1 213 ? 21.418 -15.214 2.971 1.00 83.19 213 GLU A O 1
ATOM 1693 N N . ARG A 1 214 ? 21.082 -13.337 1.803 1.00 83.56 214 ARG A N 1
ATOM 1694 C CA . ARG A 1 214 ? 22.062 -13.681 0.754 1.00 83.56 214 ARG A CA 1
ATOM 1695 C C . ARG A 1 214 ? 23.472 -13.950 1.283 1.00 83.56 214 ARG A C 1
ATOM 1697 O O . ARG A 1 214 ? 24.178 -14.794 0.730 1.00 83.56 214 ARG A O 1
ATOM 1704 N N . LYS A 1 215 ? 23.923 -13.229 2.315 1.00 89.62 215 LYS A N 1
ATOM 1705 C CA . LYS A 1 215 ? 25.230 -13.482 2.948 1.00 89.62 215 LYS A CA 1
ATOM 1706 C C . LYS A 1 215 ? 25.225 -14.798 3.721 1.00 89.62 215 LYS A C 1
ATOM 1708 O O . LYS A 1 215 ? 26.167 -15.568 3.567 1.00 89.62 215 LYS A O 1
ATOM 1713 N N . LEU A 1 216 ? 24.178 -15.066 4.499 1.00 88.50 216 LEU A N 1
ATOM 1714 C CA . LEU A 1 216 ? 24.029 -16.308 5.257 1.00 88.50 216 LEU A CA 1
ATOM 1715 C C . LEU A 1 216 ? 23.975 -17.514 4.320 1.00 88.50 216 LEU A C 1
ATOM 1717 O O . LEU A 1 216 ? 24.756 -18.441 4.503 1.00 88.50 216 LEU A O 1
ATOM 1721 N N . ARG A 1 217 ? 23.179 -17.460 3.246 1.00 89.06 217 ARG A N 1
ATOM 1722 C CA . ARG A 1 217 ? 23.107 -18.543 2.250 1.00 89.06 217 ARG A CA 1
ATOM 1723 C C . ARG A 1 217 ? 24.471 -18.908 1.666 1.00 89.06 217 ARG A C 1
ATOM 1725 O O . ARG A 1 217 ? 24.756 -20.081 1.461 1.00 89.06 217 ARG A O 1
ATOM 1732 N N . LYS A 1 218 ? 25.333 -17.916 1.417 1.00 92.12 218 LYS A N 1
ATOM 1733 C CA . LYS A 1 218 ? 26.702 -18.151 0.924 1.00 92.12 218 LYS A CA 1
ATOM 1734 C C . LYS A 1 218 ? 27.626 -18.786 1.963 1.00 92.12 218 LYS A C 1
ATOM 1736 O O . LYS A 1 218 ? 28.605 -19.409 1.572 1.00 92.12 218 LYS A O 1
ATOM 1741 N N . LEU A 1 219 ? 27.362 -18.575 3.251 1.00 94.31 219 LEU A N 1
ATOM 1742 C CA . LEU A 1 219 ? 28.211 -19.049 4.345 1.00 94.31 219 LEU A CA 1
ATOM 1743 C C . LEU A 1 219 ? 27.813 -20.438 4.836 1.00 94.31 219 LEU A C 1
ATOM 1745 O O . LEU A 1 219 ? 28.691 -21.251 5.102 1.00 94.31 219 LEU A O 1
ATOM 1749 N N . VAL A 1 220 ? 26.511 -20.688 4.976 1.00 92.31 220 VAL A N 1
ATOM 1750 C CA . VAL A 1 220 ? 25.982 -21.888 5.643 1.00 92.31 220 VAL A CA 1
ATOM 1751 C C . VAL A 1 220 ? 25.055 -22.718 4.749 1.00 92.31 220 VAL A C 1
ATOM 1753 O O . VAL A 1 220 ? 24.558 -23.755 5.158 1.00 92.31 220 VAL A O 1
ATOM 1756 N N . GLY A 1 221 ? 24.833 -22.303 3.499 1.00 88.88 221 GLY A N 1
ATOM 1757 C CA . GLY A 1 221 ? 23.849 -22.939 2.624 1.00 88.88 221 GLY A CA 1
ATOM 1758 C C . GLY A 1 221 ? 22.422 -22.453 2.896 1.00 88.88 221 GLY A C 1
ATOM 1759 O O . GLY A 1 221 ? 22.170 -21.640 3.784 1.00 88.88 221 GLY A O 1
ATOM 1760 N N . ALA A 1 222 ? 21.479 -22.897 2.065 1.00 80.69 222 ALA A N 1
ATOM 1761 C CA . ALA A 1 222 ? 20.094 -22.423 2.099 1.00 80.69 222 ALA A CA 1
ATOM 1762 C C . ALA A 1 222 ? 19.343 -22.836 3.377 1.00 80.69 222 ALA A C 1
ATOM 1764 O O . ALA A 1 222 ? 18.640 -22.015 3.960 1.00 80.69 222 ALA A O 1
ATOM 1765 N N . GLU A 1 223 ? 19.518 -24.084 3.810 1.00 79.06 223 GLU A N 1
ATOM 1766 C CA . GLU A 1 223 ? 18.816 -24.682 4.951 1.00 79.06 223 GLU A CA 1
ATOM 1767 C C . GLU A 1 223 ? 19.179 -23.995 6.276 1.00 79.06 223 GLU A C 1
ATOM 1769 O O . GLU A 1 223 ? 18.313 -23.456 6.972 1.00 79.06 223 GLU A O 1
ATOM 1774 N N . ASP A 1 224 ? 20.474 -23.918 6.582 1.00 84.19 224 ASP A N 1
ATOM 1775 C CA . ASP A 1 224 ? 20.960 -23.272 7.801 1.00 84.19 224 ASP A CA 1
ATOM 1776 C C . ASP A 1 224 ? 20.678 -21.766 7.793 1.00 84.19 224 ASP A C 1
ATOM 1778 O O . ASP A 1 224 ? 20.339 -21.190 8.826 1.00 84.19 224 ASP A O 1
ATOM 1782 N N . ALA A 1 225 ? 20.759 -21.107 6.629 1.00 84.69 225 ALA A N 1
ATOM 1783 C CA . ALA A 1 225 ? 20.409 -19.694 6.519 1.00 84.69 225 ALA A CA 1
ATOM 1784 C C . ALA A 1 225 ? 18.935 -19.458 6.870 1.00 84.69 225 ALA A C 1
ATOM 1786 O O . ALA A 1 225 ? 18.639 -18.569 7.666 1.00 84.69 225 ALA A O 1
ATOM 1787 N N . ASN A 1 226 ? 18.023 -20.274 6.335 1.00 80.31 226 ASN A N 1
ATOM 1788 C CA . ASN A 1 226 ? 16.600 -20.194 6.659 1.00 80.31 226 ASN A CA 1
ATOM 1789 C C . ASN A 1 226 ? 16.349 -20.435 8.156 1.00 80.31 226 ASN A C 1
ATOM 1791 O O . ASN A 1 226 ? 15.609 -19.673 8.777 1.00 80.31 226 ASN A O 1
ATOM 1795 N N . THR A 1 227 ? 17.016 -21.425 8.755 1.00 80.75 227 THR A N 1
ATOM 1796 C CA . THR A 1 227 ? 16.903 -21.745 10.191 1.00 80.75 227 THR A CA 1
ATOM 1797 C C . THR A 1 227 ? 17.418 -20.614 11.090 1.00 80.75 227 THR A C 1
ATOM 1799 O O . THR A 1 227 ? 16.836 -20.306 12.132 1.00 80.75 227 THR A O 1
ATOM 1802 N N . LEU A 1 228 ? 18.505 -19.948 10.694 1.00 82.50 228 LEU A N 1
ATOM 1803 C CA . LEU A 1 228 ? 19.030 -18.787 11.417 1.00 82.50 228 LEU A CA 1
ATOM 1804 C C . LEU A 1 228 ? 18.089 -17.580 11.312 1.00 82.50 228 LEU A C 1
ATOM 1806 O O . LEU A 1 228 ? 17.920 -16.838 12.280 1.00 82.50 228 LEU A O 1
ATOM 1810 N N . LEU A 1 229 ? 17.461 -17.384 10.151 1.00 78.75 229 LEU A N 1
ATOM 1811 C CA . LEU A 1 229 ? 16.544 -16.271 9.905 1.00 78.75 229 LEU A CA 1
ATOM 1812 C C . LEU A 1 229 ? 15.163 -16.488 10.536 1.00 78.75 229 LEU A C 1
ATOM 1814 O O . LEU A 1 229 ? 14.535 -15.514 10.955 1.00 78.75 229 LEU A O 1
ATOM 1818 N N . SER A 1 230 ? 14.696 -17.735 10.662 1.00 70.94 230 SER A N 1
ATOM 1819 C CA . SER A 1 230 ? 13.381 -18.054 11.236 1.00 70.94 230 SER A CA 1
ATOM 1820 C C . SER A 1 230 ? 13.256 -17.637 12.707 1.00 70.94 230 SER A C 1
ATOM 1822 O O . SER A 1 230 ? 12.149 -17.381 13.181 1.00 70.94 230 SER A O 1
ATOM 1824 N N . ASN A 1 231 ? 14.389 -17.499 13.407 1.00 67.00 231 ASN A N 1
ATOM 1825 C CA . ASN A 1 231 ? 14.478 -17.103 14.813 1.00 67.00 231 ASN A CA 1
ATOM 1826 C C . ASN A 1 231 ? 15.006 -15.673 15.042 1.00 67.00 231 ASN A C 1
ATOM 1828 O O . ASN A 1 231 ? 15.319 -15.323 16.178 1.00 67.00 231 ASN A O 1
ATOM 1832 N N . LEU A 1 232 ? 15.067 -14.804 14.022 1.00 66.06 232 LEU A N 1
ATOM 1833 C CA . LEU A 1 232 ? 15.485 -13.390 14.159 1.00 66.06 232 LEU A CA 1
ATOM 1834 C C . LEU A 1 232 ? 14.478 -12.493 14.917 1.00 66.06 232 LEU A C 1
ATOM 1836 O O . LEU A 1 232 ? 14.373 -11.290 14.672 1.00 66.06 232 LEU A O 1
ATOM 1840 N N . ARG A 1 233 ? 13.716 -13.059 15.851 1.00 61.16 233 ARG A N 1
ATOM 1841 C CA . ARG A 1 233 ? 12.742 -12.337 16.665 1.00 61.16 233 ARG A CA 1
ATOM 1842 C C . ARG A 1 233 ? 13.367 -11.980 18.010 1.00 61.16 233 ARG A C 1
ATOM 1844 O O . ARG A 1 233 ? 13.845 -12.848 18.734 1.00 61.16 233 ARG A O 1
ATOM 1851 N N . SER A 1 234 ? 13.291 -10.708 18.398 1.00 54.56 234 SER A N 1
ATOM 1852 C CA . SER A 1 234 ? 13.183 -10.387 19.825 1.00 54.56 234 SER A CA 1
ATOM 1853 C C . SER A 1 234 ? 11.870 -10.995 20.331 1.00 54.56 234 SER A C 1
ATOM 1855 O O . SER A 1 234 ? 10.916 -11.016 19.562 1.00 54.56 234 SER A O 1
ATOM 1857 N N . GLY A 1 235 ? 11.795 -11.494 21.568 1.00 53.72 235 GLY A N 1
ATOM 1858 C CA . GLY A 1 235 ? 10.648 -12.245 22.125 1.00 53.72 235 GLY A CA 1
ATOM 1859 C C . GLY A 1 235 ? 9.289 -11.520 22.236 1.00 53.72 235 GLY A C 1
ATOM 1860 O O . GLY A 1 235 ? 8.535 -11.789 23.163 1.00 53.72 235 GLY A O 1
ATOM 1861 N N . SER A 1 236 ? 8.976 -10.587 21.340 1.00 60.75 236 SER A N 1
ATOM 1862 C CA . SER A 1 236 ? 7.698 -9.898 21.178 1.00 60.75 236 SER A CA 1
ATOM 1863 C C . SER A 1 236 ? 6.754 -10.666 20.242 1.00 60.75 236 SER A C 1
ATOM 1865 O O . SER A 1 236 ? 7.194 -11.230 19.238 1.00 60.75 236 SER A O 1
ATOM 1867 N N . GLU A 1 237 ? 5.451 -10.633 20.539 1.00 66.88 237 GLU A N 1
ATOM 1868 C CA . GLU A 1 237 ? 4.385 -11.125 19.651 1.00 66.88 237 GLU A CA 1
ATOM 1869 C C . GLU A 1 237 ? 4.462 -10.471 18.256 1.00 66.88 237 GLU A C 1
ATOM 1871 O O . GLU A 1 237 ? 4.919 -9.334 18.100 1.00 66.88 237 GLU A O 1
ATOM 1876 N N . LEU A 1 238 ? 3.995 -11.183 17.223 1.00 70.88 238 LEU A N 1
ATOM 1877 C CA . LEU A 1 238 ? 3.826 -10.594 15.895 1.00 70.88 238 LEU A CA 1
ATOM 1878 C C . LEU A 1 238 ? 2.744 -9.515 15.960 1.00 70.88 238 LEU A C 1
ATOM 1880 O O . LEU A 1 238 ? 1.590 -9.820 16.247 1.00 70.88 238 LEU A O 1
ATOM 1884 N N . ALA A 1 239 ? 3.097 -8.274 15.621 1.00 76.31 239 ALA A N 1
ATOM 1885 C CA . ALA A 1 239 ? 2.144 -7.164 15.605 1.00 76.31 239 ALA A CA 1
ATOM 1886 C C . ALA A 1 239 ? 0.928 -7.434 14.693 1.00 76.31 239 ALA A C 1
ATOM 1888 O O . ALA A 1 239 ? -0.169 -6.970 14.985 1.00 76.31 239 ALA A O 1
ATOM 1889 N N . SER A 1 240 ? 1.101 -8.226 13.627 1.00 76.31 240 SER A N 1
ATOM 1890 C CA . SER A 1 240 ? 0.016 -8.656 12.733 1.00 76.31 240 SER A CA 1
ATOM 1891 C C . SER A 1 240 ? -0.998 -9.596 13.389 1.00 76.31 240 SER A C 1
ATOM 1893 O O . SER A 1 240 ? -2.136 -9.646 12.943 1.00 76.31 240 SER A O 1
ATOM 1895 N N . LEU A 1 241 ? -0.619 -10.315 14.450 1.00 82.81 241 LEU A N 1
ATOM 1896 C CA . LEU A 1 241 ? -1.542 -11.156 15.218 1.00 82.81 241 LEU A CA 1
ATOM 1897 C C . LEU A 1 241 ? -2.302 -10.365 16.286 1.00 82.81 241 LEU A C 1
ATOM 1899 O O . LEU A 1 241 ? -3.273 -10.879 16.832 1.00 82.81 241 LEU A O 1
ATOM 1903 N N . GLY A 1 242 ? -1.887 -9.125 16.567 1.00 86.56 242 GLY A N 1
ATOM 1904 C CA . GLY A 1 242 ? -2.492 -8.248 17.570 1.00 86.56 242 GLY A CA 1
ATOM 1905 C C . GLY A 1 242 ? -4.016 -8.108 17.460 1.00 86.56 242 GLY A C 1
ATOM 1906 O O . GLY A 1 242 ? -4.681 -8.262 18.483 1.00 86.56 242 GLY A O 1
ATOM 1907 N N . PRO A 1 243 ? -4.604 -7.907 16.262 1.00 88.50 243 PRO A N 1
ATOM 1908 C CA . PRO A 1 243 ? -6.057 -7.846 16.110 1.00 88.50 243 PRO A CA 1
ATOM 1909 C C . PRO A 1 243 ? -6.775 -9.113 16.589 1.00 88.50 243 PRO A C 1
ATOM 1911 O O . PRO A 1 243 ? -7.811 -9.015 17.237 1.00 88.50 243 PRO A O 1
ATOM 1914 N N . VAL A 1 244 ? -6.209 -10.298 16.342 1.00 85.62 244 VAL A N 1
ATOM 1915 C CA . VAL A 1 244 ? -6.812 -11.586 16.726 1.00 85.62 244 VAL A CA 1
ATOM 1916 C C . VAL A 1 244 ? -6.554 -11.904 18.199 1.00 85.62 244 VAL A C 1
ATOM 1918 O O . VAL A 1 244 ? -7.477 -12.218 18.954 1.00 85.62 244 VAL A O 1
ATOM 1921 N N . THR A 1 245 ? -5.300 -11.799 18.648 1.00 86.19 245 THR A N 1
ATOM 1922 C CA . THR A 1 245 ? -4.950 -12.065 20.052 1.00 86.19 245 THR A CA 1
ATOM 1923 C C . THR A 1 245 ? -5.587 -11.039 20.986 1.00 86.19 245 THR A C 1
ATOM 1925 O O . THR A 1 245 ? -5.957 -11.382 22.108 1.00 86.19 245 THR A O 1
ATOM 1928 N N . GLY A 1 246 ? -5.793 -9.808 20.515 1.00 89.81 246 GLY A N 1
ATOM 1929 C CA . GLY A 1 246 ? -6.494 -8.745 21.222 1.00 89.81 246 GLY A CA 1
ATOM 1930 C C . GLY A 1 246 ? -7.934 -9.114 21.577 1.00 89.81 246 GLY A C 1
ATOM 1931 O O . GLY A 1 246 ? -8.325 -8.892 22.717 1.00 89.81 246 GLY A O 1
ATOM 1932 N N . VAL A 1 247 ? -8.690 -9.764 20.680 1.00 89.25 247 VAL A N 1
ATOM 1933 C CA . VAL A 1 247 ? -10.061 -10.236 20.980 1.00 89.25 247 VAL A CA 1
ATOM 1934 C C . VAL A 1 247 ? -10.036 -11.233 22.141 1.00 89.25 247 VAL A C 1
ATOM 1936 O O . VAL A 1 247 ? -10.840 -11.152 23.068 1.00 89.25 247 VAL A O 1
ATOM 1939 N N . THR A 1 248 ? -9.054 -12.138 22.151 1.00 87.50 248 THR A N 1
ATOM 1940 C CA . THR A 1 248 ? -8.879 -13.104 23.250 1.00 87.50 248 THR A CA 1
ATOM 1941 C C . THR A 1 248 ? -8.519 -12.411 24.567 1.00 87.50 248 THR A C 1
ATOM 1943 O O . THR A 1 248 ? -9.044 -12.784 25.616 1.00 87.50 248 THR A O 1
ATOM 1946 N N . LYS A 1 249 ? -7.667 -11.379 24.529 1.00 88.62 249 LYS A N 1
ATOM 1947 C CA . LYS A 1 249 ? -7.323 -10.565 25.707 1.00 88.62 249 LYS A CA 1
ATOM 1948 C C . LYS A 1 249 ? -8.549 -9.817 26.249 1.00 88.62 249 LYS A C 1
ATOM 1950 O O . LYS A 1 249 ? -8.738 -9.783 27.462 1.00 88.62 249 LYS A O 1
ATOM 1955 N N . VAL A 1 250 ? -9.425 -9.308 25.375 1.00 93.44 250 VAL A N 1
ATOM 1956 C CA . VAL A 1 250 ? -10.703 -8.693 25.782 1.00 93.44 250 VAL A CA 1
ATOM 1957 C C . VAL A 1 250 ? -11.618 -9.709 26.466 1.00 93.44 250 VAL A C 1
ATOM 1959 O O . VAL A 1 250 ? -12.098 -9.439 27.565 1.00 93.44 250 VAL A O 1
ATOM 1962 N N . ARG A 1 251 ? -11.784 -10.916 25.902 1.00 87.81 251 ARG A N 1
ATOM 1963 C CA . ARG A 1 251 ? -12.577 -11.996 26.531 1.00 87.81 251 ARG A CA 1
ATOM 1964 C C . ARG A 1 251 ? -12.103 -12.355 27.936 1.00 87.81 251 ARG A C 1
ATOM 1966 O O . ARG A 1 251 ? -12.914 -12.659 28.804 1.00 87.81 251 ARG A O 1
ATOM 1973 N N . ARG A 1 252 ? -10.788 -12.336 28.160 1.00 89.19 252 ARG A N 1
ATOM 1974 C CA . ARG A 1 252 ? -10.171 -12.646 29.460 1.00 89.19 252 ARG A CA 1
ATOM 1975 C C . ARG A 1 252 ? -10.197 -11.475 30.446 1.00 89.19 252 ARG A C 1
ATOM 1977 O O . ARG A 1 252 ? -9.781 -11.648 31.586 1.00 89.19 252 ARG A O 1
ATOM 1984 N N . GLY A 1 253 ? -10.661 -10.297 30.025 1.00 92.62 253 GLY A N 1
ATOM 1985 C CA . GLY A 1 253 ? -10.614 -9.077 30.832 1.00 92.62 253 GLY A CA 1
ATOM 1986 C C . GLY A 1 253 ? -9.205 -8.494 30.998 1.00 92.62 253 GLY A C 1
ATOM 1987 O O . GLY A 1 253 ? -8.990 -7.669 31.880 1.00 92.62 253 GLY A O 1
ATOM 1988 N N . GLU A 1 254 ? -8.245 -8.914 30.170 1.00 94.00 254 GLU A N 1
ATOM 1989 C CA . GLU A 1 254 ? -6.858 -8.421 30.167 1.00 94.00 254 GLU A CA 1
ATOM 1990 C C . GLU A 1 254 ? -6.700 -7.130 29.345 1.00 94.00 254 GLU A C 1
ATOM 1992 O O . GLU A 1 254 ? -5.706 -6.420 29.489 1.00 94.00 254 GLU A O 1
ATOM 1997 N N . LEU A 1 255 ? -7.668 -6.835 28.472 1.00 95.31 255 LEU A N 1
ATOM 1998 C CA . LEU A 1 255 ? -7.717 -5.646 27.624 1.00 95.31 255 LEU A CA 1
ATOM 1999 C C . LEU A 1 255 ? -9.150 -5.105 27.607 1.00 95.31 255 LEU A C 1
ATOM 2001 O O . LEU A 1 255 ? -10.097 -5.875 27.461 1.00 95.31 255 LEU A O 1
ATOM 2005 N N . SER A 1 256 ? -9.343 -3.795 27.750 1.00 96.44 256 SER A N 1
ATOM 2006 C CA . SER A 1 256 ? -10.685 -3.217 27.618 1.00 96.44 256 SER A CA 1
ATOM 2007 C C . SER A 1 256 ? -11.114 -3.092 26.150 1.00 96.44 256 SER A C 1
ATOM 2009 O O . SER A 1 256 ? -10.289 -3.061 25.236 1.00 96.44 256 SER A O 1
ATOM 2011 N N . HIS A 1 257 ? -12.422 -2.953 25.916 1.00 94.81 257 HIS A N 1
ATOM 2012 C CA . HIS A 1 257 ? -12.982 -2.734 24.576 1.00 94.81 257 HIS A CA 1
ATOM 2013 C C . HIS A 1 257 ? -12.416 -1.456 23.936 1.00 94.81 257 HIS A C 1
ATOM 2015 O O . HIS A 1 257 ? -12.005 -1.459 22.779 1.00 94.81 257 HIS A O 1
ATOM 2021 N N . ALA A 1 258 ? -12.329 -0.371 24.713 1.00 93.50 258 ALA A N 1
ATOM 2022 C CA . ALA A 1 258 ? -11.793 0.903 24.243 1.00 93.50 258 ALA A CA 1
ATOM 2023 C C . ALA A 1 258 ? -10.302 0.808 23.881 1.00 93.50 258 ALA A C 1
ATOM 2025 O O . ALA A 1 258 ? -9.884 1.344 22.857 1.00 93.50 258 ALA A O 1
ATOM 2026 N N . GLU A 1 259 ? -9.500 0.102 24.685 1.00 94.50 259 GLU A N 1
ATOM 2027 C CA . GLU A 1 259 ? -8.079 -0.113 24.385 1.00 94.50 259 GLU A CA 1
ATOM 2028 C C . GLU A 1 259 ? -7.885 -0.989 23.147 1.00 94.50 259 GLU A C 1
ATOM 2030 O O . GLU A 1 259 ? -7.003 -0.702 22.336 1.00 94.50 259 GLU A O 1
ATOM 2035 N N . TYR A 1 260 ? -8.724 -2.015 22.967 1.00 94.25 260 TYR A N 1
ATOM 2036 C CA . TYR A 1 260 ? -8.716 -2.836 21.761 1.00 94.25 260 TYR A CA 1
ATOM 2037 C C . TYR A 1 260 ? -8.996 -1.995 20.515 1.00 94.25 260 TYR A C 1
ATOM 2039 O O . TYR A 1 260 ? -8.200 -2.012 19.578 1.00 94.25 260 TYR A O 1
ATOM 2047 N N . LEU A 1 261 ? -10.085 -1.222 20.506 1.00 93.19 261 LEU A N 1
ATOM 2048 C CA . LEU A 1 261 ? -10.458 -0.404 19.350 1.00 93.19 261 LEU A CA 1
ATOM 2049 C C . LEU A 1 261 ? -9.416 0.688 19.069 1.00 93.19 261 LEU A C 1
ATOM 2051 O O . LEU A 1 261 ? -9.084 0.934 17.913 1.00 93.19 261 LEU A O 1
ATOM 2055 N N . ALA A 1 262 ? -8.822 1.282 20.105 1.00 90.81 262 ALA A N 1
ATOM 2056 C CA . ALA A 1 262 ? -7.742 2.251 19.935 1.00 90.81 262 ALA A CA 1
ATOM 2057 C C . ALA A 1 262 ? -6.477 1.633 19.307 1.00 90.81 262 ALA A C 1
ATOM 2059 O O . ALA A 1 262 ? -5.810 2.282 18.501 1.00 90.81 262 ALA A O 1
ATOM 2060 N N . GLN A 1 263 ? -6.128 0.393 19.668 1.00 90.81 263 GLN A N 1
ATOM 2061 C CA . GLN A 1 263 ? -4.925 -0.276 19.158 1.00 90.81 263 GLN A CA 1
ATOM 2062 C C . GLN A 1 263 ? -5.134 -0.969 17.811 1.00 90.81 263 GL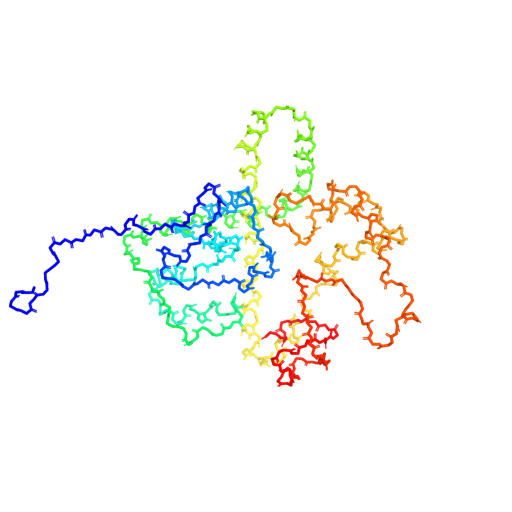N A C 1
ATOM 2064 O O . GLN A 1 263 ? -4.226 -0.960 16.983 1.00 90.81 263 GLN A O 1
ATOM 2069 N N . TYR A 1 264 ? -6.300 -1.572 17.590 1.00 91.94 264 TYR A N 1
ATOM 2070 C CA . TYR A 1 264 ? -6.547 -2.493 16.478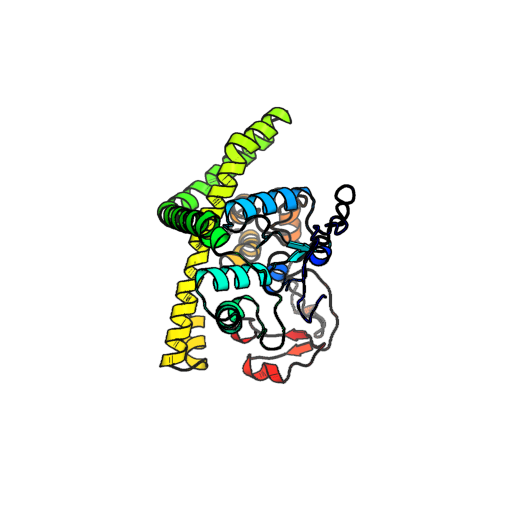 1.00 91.94 264 TYR A CA 1
ATOM 2071 C C . TYR A 1 264 ? -7.784 -2.146 15.657 1.00 91.94 264 TYR A C 1
ATOM 2073 O O . TYR A 1 264 ? -7.973 -2.732 14.602 1.00 91.94 264 TYR A O 1
ATOM 2081 N N . GLY A 1 265 ? -8.603 -1.178 16.069 1.00 91.88 265 GLY A N 1
ATOM 2082 C CA . GLY A 1 265 ? -9.852 -0.850 15.376 1.00 91.88 265 GLY A CA 1
ATOM 2083 C C . GLY A 1 265 ? -9.672 -0.250 13.974 1.00 91.88 265 GLY A C 1
ATOM 2084 O O . GLY A 1 265 ? -10.634 -0.149 13.226 1.00 91.88 265 GLY A O 1
ATOM 2085 N N . HIS A 1 266 ? -8.444 0.114 13.596 1.00 89.75 266 HIS A N 1
ATOM 2086 C CA . HIS A 1 266 ? -8.074 0.518 12.234 1.00 89.75 266 HIS A CA 1
ATOM 2087 C C . HIS A 1 266 ? -7.585 -0.656 11.364 1.00 89.75 266 HIS A C 1
ATOM 2089 O O . HIS A 1 266 ? -7.203 -0.450 10.216 1.00 89.75 266 HIS A O 1
ATOM 2095 N N . ARG A 1 267 ? -7.510 -1.872 11.919 1.00 88.69 267 ARG A N 1
ATOM 2096 C CA . ARG A 1 267 ? -7.026 -3.085 11.248 1.00 88.69 267 ARG A CA 1
ATOM 2097 C C . ARG A 1 267 ? -8.213 -3.946 10.852 1.00 88.69 267 ARG A C 1
ATOM 2099 O O . ARG A 1 267 ? -9.097 -4.154 11.671 1.00 88.69 267 ARG A O 1
ATOM 2106 N N . GLY A 1 268 ? -8.226 -4.481 9.640 1.00 83.06 268 GLY A N 1
ATOM 2107 C CA . GLY A 1 268 ? -9.344 -5.272 9.135 1.00 83.06 268 GLY A CA 1
ATOM 2108 C C . GLY A 1 268 ? -9.083 -5.865 7.749 1.00 83.06 268 GLY A C 1
ATOM 2109 O O . GLY A 1 268 ? -8.093 -5.515 7.109 1.00 83.06 268 GLY A O 1
ATOM 2110 N N . PRO A 1 269 ? -9.969 -6.750 7.258 1.00 78.69 269 PRO A N 1
ATOM 2111 C CA . PRO A 1 269 ? -9.775 -7.430 5.973 1.00 78.69 269 PRO A CA 1
ATOM 2112 C C . PRO A 1 269 ? -9.668 -6.476 4.775 1.00 78.69 269 PRO A C 1
ATOM 2114 O O . PRO A 1 269 ? -8.971 -6.772 3.811 1.00 78.69 269 PRO A O 1
ATOM 2117 N N . HIS A 1 270 ? -10.323 -5.314 4.859 1.00 85.56 270 HIS A N 1
ATOM 2118 C CA . HIS A 1 270 ? -10.398 -4.313 3.794 1.00 85.56 270 HIS A CA 1
ATOM 2119 C C . HIS A 1 270 ? -9.609 -3.039 4.146 1.00 85.56 270 HIS A C 1
ATOM 2121 O O . HIS A 1 270 ? -10.069 -1.931 3.903 1.00 85.56 270 HIS A O 1
ATOM 2127 N N . GLU A 1 271 ? -8.420 -3.189 4.745 1.00 83.75 271 GLU A N 1
ATOM 2128 C CA . GLU A 1 271 ? -7.594 -2.100 5.310 1.00 83.75 271 GLU A CA 1
ATOM 2129 C C . GLU A 1 271 ? -7.350 -0.895 4.382 1.00 83.75 271 GLU A C 1
ATOM 2131 O O . GLU A 1 271 ? -7.147 0.215 4.872 1.00 83.75 271 GLU A O 1
ATOM 2136 N N . PHE A 1 272 ? -7.370 -1.095 3.063 1.00 85.69 272 PHE A N 1
ATOM 2137 C CA . PHE A 1 272 ? -7.145 -0.034 2.080 1.00 85.69 272 PHE A CA 1
ATOM 2138 C C . PHE A 1 272 ? -8.422 0.557 1.470 1.00 85.69 272 PHE A C 1
ATOM 2140 O O . PHE A 1 272 ? -8.339 1.618 0.855 1.00 85.69 272 PHE A O 1
ATOM 2147 N N . GLU A 1 273 ? -9.579 -0.096 1.598 1.00 90.44 273 GLU A N 1
ATOM 2148 C CA . GLU A 1 273 ? -10.807 0.355 0.938 1.00 90.44 273 GLU A CA 1
ATOM 2149 C C . GLU A 1 273 ? -11.570 1.356 1.810 1.00 90.44 273 GLU A C 1
ATOM 2151 O O . GLU A 1 273 ? -12.191 0.995 2.803 1.00 90.44 273 GLU A O 1
ATOM 2156 N N . LEU A 1 274 ? -11.562 2.624 1.396 1.00 90.75 274 LEU A N 1
ATOM 2157 C CA . LEU A 1 274 ? -12.083 3.744 2.186 1.00 90.75 274 LEU A CA 1
ATOM 2158 C C . LEU A 1 274 ? -13.614 3.838 2.226 1.00 90.75 274 LEU A C 1
ATOM 2160 O O . LEU A 1 274 ? -14.152 4.601 3.023 1.00 90.75 274 LEU A O 1
ATOM 2164 N N . SER A 1 275 ? -14.331 3.134 1.346 1.00 90.75 275 SER A N 1
ATOM 2165 C CA . SER A 1 275 ? -15.802 3.098 1.369 1.00 90.75 275 SER A CA 1
ATOM 2166 C C . SER A 1 275 ? -16.376 2.058 2.333 1.00 90.75 275 SER A C 1
ATOM 2168 O O . SER A 1 275 ? -17.584 2.064 2.576 1.00 90.75 275 SER A O 1
ATOM 2170 N N . ILE A 1 276 ? -15.533 1.179 2.884 1.00 90.00 276 ILE A N 1
ATOM 2171 C CA . ILE A 1 276 ? -15.930 0.154 3.849 1.00 90.00 276 ILE A CA 1
ATOM 2172 C C . ILE A 1 276 ? -15.553 0.647 5.253 1.00 90.00 276 ILE A C 1
ATOM 2174 O O . ILE A 1 276 ? -14.406 1.038 5.458 1.00 90.00 276 ILE A O 1
ATOM 2178 N N . PRO A 1 277 ? -16.484 0.623 6.226 1.00 89.62 277 PRO A N 1
ATOM 2179 C CA . PRO A 1 277 ? -16.186 1.071 7.579 1.00 89.62 277 PRO A CA 1
ATOM 2180 C C . PRO A 1 277 ? -15.122 0.187 8.233 1.00 89.62 277 PRO A C 1
ATOM 2182 O O . PRO A 1 277 ? -15.164 -1.045 8.150 1.00 89.62 277 PRO A O 1
ATOM 2185 N N . HIS A 1 278 ? -14.183 0.818 8.931 1.00 90.19 278 HIS A N 1
ATOM 2186 C CA . HIS A 1 278 ? -13.219 0.108 9.761 1.00 90.19 278 HIS A CA 1
ATOM 2187 C C . HIS A 1 278 ? -13.892 -0.465 11.019 1.00 90.19 278 HIS A C 1
ATOM 2189 O O . HIS A 1 278 ? -14.917 0.051 11.467 1.00 90.19 278 HIS A O 1
ATOM 2195 N N . PRO A 1 279 ? -13.291 -1.471 11.679 1.00 91.31 279 PRO A N 1
ATOM 2196 C CA . PRO A 1 279 ? -13.816 -2.012 12.936 1.00 91.31 279 PRO A CA 1
ATOM 2197 C C . PRO A 1 279 ? -14.105 -0.989 14.040 1.00 91.31 279 PRO A C 1
ATOM 2199 O O . PRO A 1 279 ? -15.013 -1.189 14.837 1.00 91.31 279 PRO A O 1
ATOM 2202 N N . ALA A 1 280 ? -13.351 0.111 14.107 1.00 91.31 280 ALA A N 1
ATOM 2203 C CA . ALA A 1 280 ? -13.608 1.201 15.051 1.00 91.31 280 ALA A CA 1
ATOM 2204 C C . ALA A 1 280 ? -14.864 2.030 14.725 1.00 91.31 280 ALA A C 1
ATOM 2206 O O . ALA A 1 280 ? -15.375 2.721 15.604 1.00 91.31 280 ALA A O 1
ATOM 2207 N N . GLU A 1 281 ? -15.333 1.996 13.480 1.00 90.62 281 GLU A N 1
ATOM 2208 C CA . GLU A 1 281 ? -16.476 2.771 12.987 1.00 90.62 281 GLU A CA 1
ATOM 2209 C C . GLU A 1 281 ? -17.790 1.980 13.057 1.00 90.62 281 GLU A C 1
ATOM 2211 O O . GLU A 1 281 ? -18.864 2.575 12.982 1.00 90.62 281 GLU A O 1
ATOM 2216 N N . ASP A 1 282 ? -17.711 0.660 13.246 1.00 91.38 282 ASP A N 1
ATOM 2217 C CA . ASP A 1 282 ? -18.854 -0.225 13.457 1.00 91.38 282 ASP A CA 1
ATOM 2218 C C . ASP A 1 282 ? -18.950 -0.655 14.937 1.00 91.38 282 ASP A C 1
ATOM 2220 O O . ASP A 1 282 ? -18.197 -1.524 15.390 1.00 91.38 282 ASP A O 1
ATOM 2224 N N . PRO A 1 283 ? -19.911 -0.106 15.709 1.00 88.38 283 PRO A N 1
ATOM 2225 C CA . PRO A 1 283 ? -20.098 -0.455 17.116 1.00 88.38 283 PRO A CA 1
ATOM 2226 C C . PRO A 1 283 ? -20.400 -1.938 17.367 1.00 88.38 283 PRO A C 1
ATOM 2228 O O . PRO A 1 283 ? -20.194 -2.413 18.482 1.00 88.38 283 PRO A O 1
ATOM 2231 N N . ALA A 1 284 ? -20.914 -2.664 16.369 1.00 91.00 284 ALA A N 1
ATOM 2232 C CA . ALA A 1 284 ? -21.258 -4.076 16.497 1.00 91.00 284 ALA A CA 1
ATOM 2233 C C . ALA A 1 284 ? -20.089 -5.010 16.151 1.00 91.00 284 ALA A C 1
ATOM 2235 O O . ALA A 1 284 ? -20.163 -6.204 16.453 1.00 91.00 284 ALA A O 1
ATOM 2236 N N . TRP A 1 285 ? -19.010 -4.495 15.551 1.00 90.75 285 TRP A N 1
ATOM 2237 C CA . TRP A 1 285 ? -17.927 -5.325 15.029 1.00 90.75 285 TRP A CA 1
ATOM 2238 C C . TRP A 1 285 ? -17.256 -6.151 16.125 1.00 90.75 285 TRP A C 1
ATOM 2240 O O . TRP A 1 285 ? -17.161 -7.374 16.012 1.00 90.75 285 TRP A O 1
ATOM 2250 N N . LEU A 1 286 ? -16.821 -5.503 17.212 1.00 91.38 286 LEU A N 1
ATOM 2251 C CA . LEU A 1 286 ? -16.090 -6.192 18.279 1.00 91.38 286 LEU A CA 1
ATOM 2252 C C . LEU A 1 286 ? -16.992 -7.180 19.019 1.00 91.38 286 LEU A C 1
ATOM 2254 O O . LEU A 1 286 ? -16.558 -8.290 19.307 1.00 91.38 286 LEU A O 1
ATOM 2258 N N . GLU A 1 287 ? -18.250 -6.818 19.261 1.00 91.75 287 GLU A N 1
ATOM 2259 C CA . GLU A 1 287 ? -19.227 -7.720 19.880 1.00 91.75 287 GLU A CA 1
ATOM 2260 C C . GLU A 1 287 ? -19.452 -8.972 19.028 1.00 91.75 287 GLU A C 1
ATOM 2262 O O . GLU A 1 287 ? -19.476 -10.083 19.556 1.00 91.75 287 GLU A O 1
ATOM 2267 N N . ALA A 1 288 ? -19.533 -8.823 17.702 1.00 88.75 288 ALA A N 1
ATOM 2268 C CA . ALA A 1 288 ? -19.626 -9.959 16.791 1.00 88.75 288 ALA A CA 1
ATOM 2269 C C . ALA A 1 288 ? -18.380 -10.858 16.875 1.00 88.75 288 ALA A C 1
ATOM 2271 O O . ALA A 1 288 ? -18.515 -12.076 16.968 1.00 88.75 288 ALA A O 1
ATOM 2272 N N . GLN A 1 289 ? -17.176 -10.274 16.923 1.00 87.62 289 GLN A N 1
ATOM 2273 C CA . GLN A 1 289 ? -15.936 -11.043 17.098 1.00 87.62 289 GLN A CA 1
ATOM 2274 C C . GLN A 1 289 ? -15.850 -11.729 18.468 1.00 87.62 289 GLN A C 1
ATOM 2276 O O . GLN A 1 289 ? -15.301 -12.821 18.573 1.00 87.62 289 GLN A O 1
ATOM 2281 N N . LEU A 1 290 ? -16.374 -11.104 19.527 1.00 87.88 290 LEU A N 1
ATOM 2282 C CA . LEU A 1 290 ? -16.408 -11.665 20.880 1.00 87.88 290 LEU A CA 1
ATOM 2283 C C . LEU A 1 290 ? -17.445 -12.781 21.021 1.00 87.88 290 LEU A C 1
ATOM 2285 O O . LEU A 1 290 ? -17.203 -13.721 21.784 1.00 87.88 290 LEU A O 1
ATOM 2289 N N . ALA A 1 291 ? -18.545 -12.713 20.272 1.00 84.75 291 ALA A N 1
ATOM 2290 C CA . ALA A 1 291 ? -19.552 -13.764 20.190 1.00 84.75 291 ALA A CA 1
ATOM 2291 C C . ALA A 1 291 ? -19.087 -14.971 19.356 1.00 84.75 291 ALA A C 1
ATOM 2293 O O . ALA A 1 291 ? -19.491 -16.096 19.646 1.00 84.75 291 ALA A O 1
ATOM 2294 N N . ASP A 1 292 ? -18.229 -14.752 18.354 1.00 75.12 292 ASP A N 1
ATOM 2295 C CA . ASP A 1 292 ? -17.659 -15.810 17.513 1.00 75.12 292 ASP A CA 1
ATOM 2296 C C . ASP A 1 292 ? -16.582 -16.593 18.277 1.00 75.12 292 ASP A C 1
ATOM 2298 O O . ASP A 1 292 ? -15.411 -16.218 18.281 1.00 75.12 292 ASP A O 1
ATOM 2302 N N . ASP A 1 293 ? -16.983 -17.616 19.036 1.00 58.34 293 ASP A N 1
ATOM 2303 C CA . ASP A 1 293 ? -16.103 -18.369 19.931 1.00 58.34 293 ASP A CA 1
ATOM 2304 C C . ASP A 1 293 ? -15.264 -19.430 19.180 1.00 58.34 293 ASP A C 1
ATOM 2306 O O . ASP A 1 293 ? -15.778 -20.509 18.866 1.00 58.34 293 ASP A O 1
ATOM 2310 N N . PRO A 1 294 ? -13.948 -19.215 18.956 1.00 57.19 294 PRO A N 1
ATOM 2311 C CA . PRO A 1 294 ? -13.076 -20.244 18.394 1.00 57.19 294 PRO A CA 1
ATOM 2312 C C . PRO A 1 294 ? -12.799 -21.379 19.397 1.00 57.19 294 PRO A C 1
ATOM 2314 O O . PRO A 1 294 ? -12.157 -22.363 19.037 1.00 57.19 294 PRO A O 1
ATOM 2317 N N . THR A 1 295 ? -13.236 -21.236 20.657 1.00 47.19 295 THR A N 1
ATOM 2318 C CA . THR A 1 295 ? -13.158 -22.242 21.723 1.00 47.19 295 THR A CA 1
ATOM 2319 C C . THR A 1 295 ? -14.461 -23.000 21.952 1.00 47.19 295 THR A C 1
ATOM 2321 O O . THR A 1 295 ? -14.530 -23.751 22.929 1.00 47.19 295 THR A O 1
ATOM 2324 N N . LEU A 1 296 ? -15.438 -22.912 21.027 1.00 40.34 296 LEU A N 1
ATOM 2325 C CA . LEU A 1 296 ? -16.444 -23.970 20.878 1.00 40.34 296 LEU A CA 1
ATOM 2326 C C . LEU A 1 296 ? -15.706 -25.308 21.020 1.00 40.34 296 LEU A C 1
ATOM 2328 O O . LEU A 1 296 ? -14.751 -25.535 20.266 1.00 40.34 296 LEU A O 1
ATOM 2332 N N . PRO A 1 297 ? -16.042 -26.138 22.026 1.00 39.94 297 PRO A N 1
ATOM 2333 C CA . PRO A 1 297 ? -15.231 -27.295 22.330 1.00 39.94 297 PRO A CA 1
ATOM 2334 C C . PRO A 1 297 ? -15.058 -28.111 21.052 1.00 39.94 297 PRO A C 1
ATOM 2336 O O . PRO A 1 297 ? -16.041 -28.459 20.397 1.00 39.94 297 PRO A O 1
ATOM 2339 N N . LEU A 1 298 ? -13.805 -28.439 20.722 1.00 44.91 298 LEU A N 1
ATOM 2340 C CA . LEU A 1 298 ? -13.436 -29.361 19.637 1.00 44.91 298 LEU A CA 1
ATOM 2341 C C . LEU A 1 298 ? -14.199 -30.702 19.724 1.00 44.91 298 LEU A C 1
ATOM 2343 O O . LEU A 1 298 ? -14.192 -31.486 18.785 1.00 44.91 298 LEU A O 1
ATOM 2347 N N . GLU A 1 299 ? -14.879 -30.954 20.842 1.00 43.00 299 GLU A N 1
ATOM 2348 C CA . GLU A 1 299 ? -15.795 -32.062 21.099 1.00 43.00 299 GLU A CA 1
ATOM 2349 C C . GLU A 1 299 ? -17.098 -32.014 20.271 1.00 43.00 299 GLU A C 1
ATOM 2351 O O . GLU A 1 299 ? -17.802 -33.019 20.219 1.00 43.00 299 GLU A O 1
ATOM 2356 N N . GLN A 1 300 ? -17.425 -30.897 19.603 1.00 43.00 300 GLN A N 1
ATOM 2357 C CA . GLN A 1 300 ? -18.554 -30.793 18.656 1.00 43.00 300 GLN A CA 1
ATOM 2358 C C . GLN A 1 300 ? -18.135 -30.610 17.192 1.00 43.00 300 GLN A C 1
ATOM 2360 O O . GLN A 1 300 ? -18.990 -30.447 16.321 1.00 43.00 300 GLN A O 1
ATOM 2365 N N . ILE A 1 301 ? -16.836 -30.672 16.901 1.00 44.84 301 ILE A N 1
ATOM 2366 C CA . ILE A 1 301 ? -16.371 -30.837 15.530 1.00 44.84 301 ILE A CA 1
ATOM 2367 C C . ILE A 1 301 ? -16.506 -32.322 15.206 1.00 44.84 301 ILE A C 1
ATOM 2369 O O . ILE A 1 301 ? -15.751 -33.150 15.719 1.00 44.84 301 ILE A O 1
ATOM 2373 N N . ASP A 1 302 ? -17.477 -32.674 14.360 1.00 47.25 302 ASP A N 1
ATOM 2374 C CA . ASP A 1 302 ? -17.403 -33.950 13.651 1.00 47.25 302 ASP A CA 1
ATOM 2375 C C . ASP A 1 302 ? -16.017 -33.990 12.992 1.00 47.25 302 ASP A C 1
ATOM 2377 O O . ASP A 1 302 ? -15.639 -33.011 12.345 1.00 47.25 302 ASP A O 1
ATOM 2381 N N . GLN A 1 303 ? -15.222 -35.042 13.230 1.00 53.22 303 GLN A N 1
ATOM 2382 C CA . GLN A 1 303 ? -13.754 -35.079 13.037 1.00 53.22 303 GLN A CA 1
ATOM 2383 C C . GLN A 1 303 ? -13.261 -34.757 11.603 1.00 53.22 303 GLN A C 1
ATOM 2385 O O . GLN A 1 303 ? -12.066 -34.828 11.320 1.00 53.22 303 GLN A O 1
ATOM 2390 N N . ALA A 1 304 ? -14.170 -34.407 10.696 1.00 61.22 304 ALA A N 1
ATOM 2391 C CA . ALA A 1 304 ? -13.953 -34.018 9.317 1.00 61.22 304 ALA A CA 1
ATOM 2392 C C . ALA A 1 304 ? -13.867 -32.493 9.059 1.00 61.22 304 ALA A C 1
ATOM 2394 O O . ALA A 1 304 ? -13.449 -32.130 7.961 1.00 61.22 304 ALA A O 1
ATOM 2395 N N . GLU A 1 305 ? -14.231 -31.594 9.992 1.00 74.00 305 GLU A N 1
ATOM 2396 C CA . GLU A 1 305 ? -14.335 -30.144 9.696 1.00 74.00 305 GLU A CA 1
ATOM 2397 C C . GLU A 1 305 ? -13.454 -29.243 10.586 1.00 74.00 305 GLU A C 1
ATOM 2399 O O . GLU A 1 305 ? -13.798 -28.917 11.715 1.00 74.00 305 GLU A O 1
ATOM 2404 N N . LEU A 1 306 ? -12.328 -28.749 10.061 1.00 72.81 306 LEU A N 1
ATOM 2405 C CA . LEU A 1 306 ? -11.531 -27.714 10.735 1.00 72.81 306 LEU A CA 1
ATOM 2406 C C . LEU A 1 306 ? -12.083 -26.316 10.421 1.00 72.81 306 LEU A C 1
ATOM 2408 O O . LEU A 1 306 ? -12.248 -25.963 9.254 1.00 72.81 306 LEU A O 1
ATOM 2412 N N . ARG A 1 307 ? -12.307 -25.498 11.456 1.00 71.31 307 ARG A N 1
ATOM 2413 C CA . ARG A 1 307 ? -12.684 -24.079 11.331 1.00 71.31 307 ARG A CA 1
ATOM 2414 C C . ARG A 1 307 ? -11.581 -23.177 11.875 1.00 71.31 307 ARG A C 1
ATOM 2416 O O . ARG A 1 307 ? -10.883 -23.541 12.817 1.00 71.31 307 ARG A O 1
ATOM 2423 N N . GLY A 1 308 ? -11.426 -22.001 11.278 1.00 71.88 308 GLY A N 1
ATOM 2424 C CA . GLY A 1 308 ? -10.415 -21.021 11.662 1.00 71.88 308 GLY A CA 1
ATOM 2425 C C . GLY A 1 308 ? -10.731 -19.632 11.119 1.00 71.88 308 GLY A C 1
ATOM 2426 O O . GLY A 1 308 ? -11.750 -19.431 10.461 1.00 71.88 308 GLY A O 1
ATOM 2427 N N . ILE A 1 309 ? -9.844 -18.678 11.396 1.00 62.75 309 ILE A N 1
ATOM 2428 C CA . ILE A 1 309 ? -9.984 -17.294 10.935 1.00 62.75 309 ILE A CA 1
ATOM 2429 C C . ILE A 1 309 ? -9.382 -17.192 9.525 1.00 62.75 309 ILE A C 1
ATOM 2431 O O . ILE A 1 309 ? -8.200 -17.511 9.359 1.00 62.75 309 ILE A O 1
ATOM 2435 N N . PRO A 1 310 ? -10.151 -16.772 8.503 1.00 66.06 310 PRO A N 1
ATOM 2436 C CA . PRO A 1 310 ? -9.630 -16.635 7.148 1.00 66.06 310 PRO A CA 1
ATOM 2437 C C . PRO A 1 310 ? -8.603 -15.498 7.073 1.00 66.06 310 PRO A C 1
ATOM 2439 O O . PRO A 1 310 ? -8.835 -14.403 7.582 1.00 66.06 310 PRO A O 1
ATOM 2442 N N . GLY A 1 311 ? -7.467 -15.757 6.420 1.00 53.78 311 GLY A N 1
ATOM 2443 C CA . GLY A 1 311 ? -6.428 -14.748 6.174 1.00 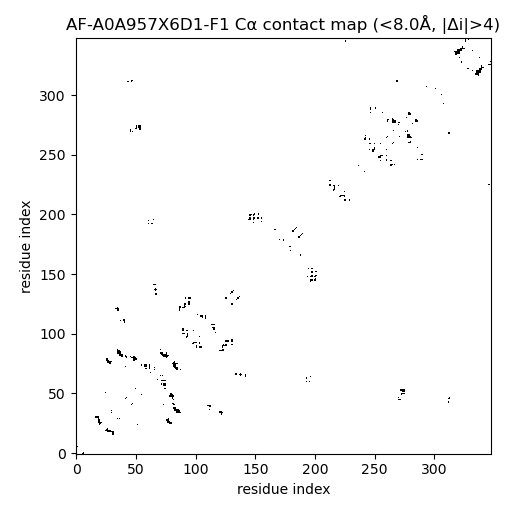53.78 311 GLY A CA 1
ATOM 2444 C C . GLY A 1 311 ? -6.646 -13.912 4.907 1.00 53.78 311 GLY A C 1
ATOM 2445 O O . GLY A 1 311 ? -5.990 -12.891 4.744 1.00 53.78 311 GLY A O 1
ATOM 2446 N N . ALA A 1 312 ? -7.545 -14.342 4.018 1.00 54.31 312 ALA A N 1
ATOM 2447 C CA . ALA A 1 312 ? -7.891 -13.666 2.769 1.00 54.31 312 ALA A CA 1
ATOM 2448 C C . ALA A 1 312 ? -9.337 -13.998 2.363 1.00 54.31 312 ALA A C 1
ATOM 2450 O O . ALA A 1 312 ? -9.895 -15.007 2.806 1.00 54.31 312 ALA A O 1
ATOM 2451 N N . ALA A 1 313 ? -9.937 -13.158 1.516 1.00 59.19 313 ALA A N 1
ATOM 2452 C CA . ALA A 1 313 ? -11.257 -13.403 0.938 1.00 59.19 313 ALA A CA 1
ATOM 2453 C C . ALA A 1 313 ? -11.218 -14.514 -0.132 1.00 59.19 313 ALA A C 1
ATOM 2455 O O . ALA A 1 313 ? -10.202 -14.733 -0.790 1.00 59.19 313 ALA A O 1
ATOM 2456 N N . GLY A 1 314 ? -12.347 -15.203 -0.330 1.00 73.19 314 GLY A N 1
ATOM 2457 C CA . GLY A 1 314 ? -12.515 -16.241 -1.353 1.00 73.19 314 GLY A CA 1
ATOM 2458 C C . GLY A 1 314 ? -12.968 -17.594 -0.800 1.00 73.19 314 GLY A C 1
ATOM 2459 O O . GLY A 1 314 ? -12.983 -17.828 0.407 1.00 73.19 314 GLY A O 1
ATOM 2460 N N . ARG A 1 315 ? -13.373 -18.500 -1.700 1.00 81.81 315 ARG A N 1
ATOM 2461 C CA . ARG A 1 315 ? -13.764 -19.875 -1.358 1.00 81.81 315 ARG A CA 1
ATOM 2462 C C . ARG A 1 315 ? -13.281 -20.842 -2.434 1.00 81.81 315 ARG A C 1
ATOM 2464 O O . ARG A 1 315 ? -13.532 -20.626 -3.616 1.00 81.81 315 ARG A O 1
ATOM 2471 N N . VAL A 1 316 ? -12.624 -21.914 -2.009 1.00 84.75 316 VAL A N 1
ATOM 2472 C CA . VAL A 1 316 ? -12.159 -23.008 -2.868 1.00 84.75 316 VAL A CA 1
ATOM 2473 C C . VAL A 1 316 ? -12.533 -24.344 -2.227 1.00 84.75 316 VAL A C 1
ATOM 2475 O O . VAL A 1 316 ? -12.633 -24.440 -1.005 1.00 84.75 316 VAL A O 1
ATOM 2478 N N . GLU A 1 317 ? -12.758 -25.363 -3.050 1.00 90.06 317 GLU A N 1
ATOM 2479 C CA . GLU A 1 317 ? -12.989 -26.742 -2.622 1.00 90.06 317 GLU A CA 1
ATOM 2480 C C . GLU A 1 317 ? -11.952 -27.639 -3.303 1.00 90.06 317 GLU A C 1
ATOM 2482 O O . GLU A 1 317 ? -11.676 -27.481 -4.493 1.00 90.06 317 GLU A O 1
ATOM 2487 N N . GLY A 1 318 ? -11.346 -28.553 -2.547 1.00 90.19 318 GLY A N 1
ATOM 2488 C CA . GLY A 1 318 ? -10.259 -29.393 -3.037 1.00 90.19 318 GLY A CA 1
ATOM 2489 C C . GLY A 1 318 ? -9.844 -30.453 -2.024 1.00 90.19 318 GLY A C 1
ATOM 2490 O O . GLY A 1 318 ? -10.260 -30.435 -0.865 1.00 90.19 318 GLY A O 1
ATOM 2491 N N . VAL A 1 319 ? -9.014 -31.398 -2.467 1.00 93.50 319 VAL A N 1
ATOM 2492 C CA . VAL A 1 319 ? -8.472 -32.444 -1.590 1.00 93.50 319 VAL A CA 1
ATOM 2493 C C . VAL A 1 319 ? -7.461 -31.814 -0.636 1.00 93.50 319 VAL A C 1
ATOM 2495 O O . VAL A 1 319 ? -6.518 -31.159 -1.073 1.00 93.50 319 VAL A O 1
ATOM 2498 N N . VAL A 1 320 ? -7.644 -32.024 0.667 1.00 91.31 320 VAL A N 1
ATOM 2499 C CA . VAL A 1 320 ? -6.711 -31.532 1.685 1.00 91.31 320 VAL A CA 1
ATOM 2500 C C . VAL A 1 320 ? -5.424 -32.358 1.668 1.00 91.31 320 VAL A C 1
ATOM 2502 O O . VAL A 1 320 ? -5.453 -33.588 1.750 1.00 91.31 320 VAL A O 1
ATOM 2505 N N . ARG A 1 321 ? -4.284 -31.668 1.616 1.00 91.12 321 ARG A N 1
ATOM 2506 C CA . ARG A 1 321 ? -2.941 -32.234 1.738 1.00 91.12 321 ARG A CA 1
ATOM 2507 C C . ARG A 1 321 ? -2.282 -31.658 2.987 1.00 91.12 321 ARG A C 1
ATOM 2509 O O . ARG A 1 321 ? -1.909 -30.488 3.018 1.00 91.12 321 ARG A O 1
ATOM 2516 N N . ILE A 1 322 ? -2.147 -32.488 4.020 1.00 89.12 322 ILE A N 1
ATOM 2517 C CA . ILE A 1 322 ? -1.461 -32.100 5.257 1.00 89.12 322 ILE A CA 1
ATOM 2518 C C . ILE A 1 322 ? 0.033 -32.338 5.073 1.00 89.12 322 ILE A C 1
ATOM 2520 O O . ILE A 1 322 ? 0.443 -33.491 4.941 1.00 89.12 322 ILE A O 1
ATOM 2524 N N . LEU A 1 323 ? 0.826 -31.269 5.087 1.00 85.94 323 LEU A N 1
ATOM 2525 C CA . LEU A 1 323 ? 2.284 -31.330 5.014 1.00 85.94 323 LEU A CA 1
ATOM 2526 C C . LEU A 1 323 ? 2.871 -30.741 6.293 1.00 85.94 323 LEU A C 1
ATOM 2528 O O . LEU A 1 323 ? 2.445 -29.686 6.764 1.00 85.94 323 LEU A O 1
ATOM 2532 N N . GLN A 1 324 ? 3.845 -31.431 6.879 1.00 77.50 324 GLN A N 1
ATOM 2533 C CA . GLN A 1 324 ? 4.438 -30.993 8.146 1.00 77.50 324 GLN A CA 1
ATOM 2534 C C . GLN A 1 324 ? 5.587 -30.017 7.923 1.00 77.50 324 GLN A C 1
ATOM 2536 O O . GLN A 1 324 ? 5.853 -29.167 8.774 1.00 77.50 324 GLN A O 1
ATOM 2541 N N . ARG A 1 325 ? 6.277 -30.144 6.787 1.00 76.50 325 ARG A N 1
ATOM 2542 C CA . ARG A 1 325 ? 7.453 -29.342 6.469 1.00 76.50 325 ARG A CA 1
ATOM 2543 C C . ARG A 1 325 ? 7.490 -28.970 4.986 1.00 76.50 325 ARG A C 1
ATOM 2545 O O . ARG A 1 325 ? 6.979 -29.743 4.171 1.00 76.50 325 ARG A O 1
ATOM 2552 N N . PRO A 1 326 ? 8.105 -27.834 4.618 1.00 75.56 326 PRO A N 1
ATOM 2553 C CA . PRO A 1 326 ? 8.104 -27.380 3.234 1.00 75.56 326 PRO A CA 1
ATOM 2554 C C . PRO A 1 326 ? 8.805 -28.319 2.247 1.00 75.56 326 PRO A C 1
ATOM 2556 O O . PRO A 1 326 ? 8.454 -28.331 1.072 1.00 75.56 326 PRO A O 1
ATOM 2559 N N . GLU A 1 327 ? 9.733 -29.166 2.705 1.00 79.00 327 GLU A N 1
ATOM 2560 C CA . GLU A 1 327 ? 10.419 -30.147 1.847 1.00 79.00 327 GLU A CA 1
ATOM 2561 C C . GLU A 1 327 ? 9.462 -31.216 1.295 1.00 79.00 327 GLU A C 1
ATOM 2563 O O . GLU A 1 327 ? 9.775 -31.914 0.334 1.00 79.00 327 GLU A O 1
ATOM 2568 N N . GLU A 1 328 ? 8.279 -31.351 1.893 1.00 80.31 328 GLU A N 1
ATOM 2569 C CA . GLU A 1 328 ? 7.219 -32.236 1.415 1.00 80.31 328 GLU A CA 1
ATOM 2570 C C . GLU A 1 328 ? 6.383 -31.570 0.303 1.00 80.31 328 GLU A C 1
ATOM 2572 O O . GLU A 1 328 ? 5.486 -32.207 -0.254 1.00 80.31 328 GLU A O 1
ATOM 2577 N N . GLY A 1 329 ? 6.674 -30.307 -0.039 1.00 80.31 329 GLY A N 1
ATOM 2578 C CA . GLY A 1 329 ? 5.929 -29.473 -0.985 1.00 80.31 329 GLY A CA 1
ATOM 2579 C C . GLY A 1 329 ? 5.768 -30.084 -2.376 1.00 80.31 329 GLY A C 1
ATOM 2580 O O . GLY A 1 329 ? 4.700 -29.953 -2.966 1.00 80.31 329 GLY A O 1
ATOM 2581 N N . ASP A 1 330 ? 6.747 -30.859 -2.853 1.00 84.25 330 ASP A N 1
ATOM 2582 C CA . ASP A 1 330 ? 6.676 -31.573 -4.142 1.00 84.25 330 ASP A CA 1
ATOM 2583 C C . ASP A 1 330 ? 5.526 -32.597 -4.211 1.00 84.25 330 ASP A C 1
ATOM 2585 O O . ASP A 1 330 ? 5.129 -33.045 -5.289 1.00 84.25 330 ASP A O 1
ATOM 2589 N N . SER A 1 331 ? 4.978 -32.996 -3.058 1.00 85.31 331 SER A N 1
ATOM 2590 C CA . SER A 1 331 ? 3.824 -33.894 -2.982 1.00 85.31 331 SER A CA 1
ATOM 2591 C C . SER A 1 331 ? 2.473 -33.181 -3.120 1.00 85.31 331 SER A C 1
ATOM 2593 O O . SER A 1 331 ? 1.460 -33.859 -3.326 1.00 85.31 331 SER A O 1
ATOM 2595 N N . LEU A 1 332 ? 2.449 -31.844 -3.040 1.00 91.12 332 LEU A N 1
ATOM 2596 C CA . LEU A 1 332 ? 1.256 -31.024 -3.230 1.00 91.12 332 LEU A CA 1
ATOM 2597 C C . LEU A 1 332 ? 0.918 -30.934 -4.720 1.00 91.12 332 LEU A C 1
ATOM 2599 O O . LEU A 1 332 ? 1.721 -30.484 -5.537 1.00 91.12 332 LEU A O 1
ATOM 2603 N N . ARG A 1 333 ? -0.291 -31.358 -5.093 1.00 91.75 333 ARG A N 1
ATOM 2604 C CA . ARG A 1 333 ? -0.727 -31.351 -6.497 1.00 91.75 333 ARG A CA 1
ATOM 2605 C C . ARG A 1 333 ? -1.594 -30.130 -6.815 1.00 91.75 333 ARG A C 1
ATOM 2607 O O . ARG A 1 333 ? -2.288 -29.628 -5.931 1.00 91.75 333 ARG A O 1
ATOM 2614 N N . PRO A 1 334 ? -1.626 -29.669 -8.081 1.00 90.12 334 PRO A N 1
ATOM 2615 C CA . PRO A 1 334 ? -2.553 -28.620 -8.498 1.00 90.12 334 PRO A CA 1
ATOM 2616 C C . PRO A 1 334 ? -4.005 -28.968 -8.134 1.00 90.12 334 PRO A C 1
ATOM 2618 O O . PRO A 1 334 ? -4.479 -30.056 -8.460 1.00 90.12 334 PRO A O 1
ATOM 2621 N N . GLY A 1 335 ? -4.700 -28.040 -7.470 1.00 89.31 335 GLY A N 1
ATOM 2622 C CA . GLY A 1 335 ? -6.081 -28.218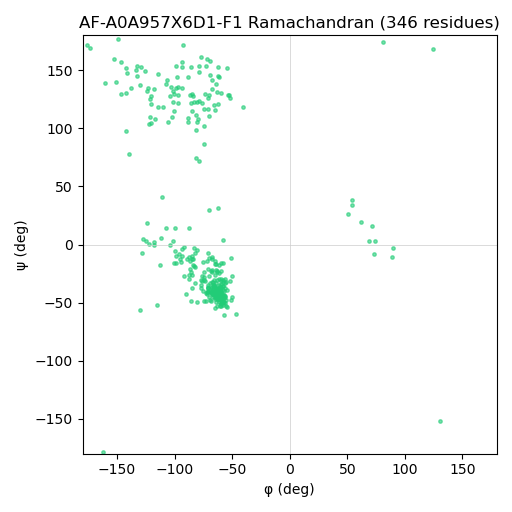 -6.997 1.00 89.31 335 GLY A CA 1
ATOM 2623 C C . GLY A 1 335 ? -6.221 -28.807 -5.586 1.00 89.31 335 GLY A C 1
ATOM 2624 O O . GLY A 1 335 ? -7.342 -28.920 -5.094 1.00 89.31 335 GLY A O 1
ATOM 2625 N N . GLU A 1 336 ? -5.120 -29.166 -4.921 1.00 94.12 336 GLU A N 1
ATOM 2626 C CA . GLU A 1 336 ? -5.125 -29.559 -3.506 1.00 94.12 336 GLU A CA 1
ATOM 2627 C C . GLU A 1 336 ? -5.022 -28.340 -2.574 1.00 94.12 336 GLU A C 1
ATOM 2629 O O . GLU A 1 336 ? -4.456 -27.307 -2.934 1.00 94.12 336 GLU A O 1
ATOM 2634 N N . ILE A 1 337 ? -5.562 -28.469 -1.359 1.00 91.12 337 ILE A N 1
ATOM 2635 C CA . ILE A 1 337 ? -5.502 -27.447 -0.305 1.00 91.12 337 ILE A CA 1
ATOM 2636 C C . ILE A 1 337 ? -4.406 -27.839 0.687 1.00 91.12 337 ILE A C 1
ATOM 2638 O O . ILE A 1 337 ? -4.524 -28.856 1.373 1.00 91.12 337 ILE A O 1
ATOM 2642 N N . LEU A 1 338 ? -3.349 -27.030 0.776 1.00 88.06 338 LEU A N 1
ATOM 2643 C CA . LEU A 1 338 ? -2.276 -27.219 1.750 1.00 88.06 338 LEU A CA 1
ATOM 2644 C C . LEU A 1 338 ? -2.767 -26.916 3.170 1.00 88.06 338 LEU A C 1
ATOM 2646 O O . LEU A 1 338 ? -3.269 -25.828 3.444 1.00 88.06 338 LEU A O 1
ATOM 2650 N N . VAL A 1 339 ? -2.532 -27.850 4.089 1.00 87.75 339 VAL A N 1
ATOM 2651 C CA . VAL A 1 339 ? -2.666 -27.638 5.533 1.00 87.75 339 VAL A CA 1
ATOM 2652 C C . VAL A 1 339 ? -1.314 -27.900 6.188 1.00 87.75 339 VAL A C 1
ATOM 2654 O O . VAL A 1 339 ? -0.769 -28.996 6.082 1.00 87.75 339 VAL A O 1
ATOM 2657 N N . ALA A 1 340 ? -0.778 -26.897 6.876 1.00 80.44 340 ALA A N 1
ATOM 2658 C CA . ALA A 1 340 ? 0.491 -26.973 7.590 1.00 80.44 340 ALA A CA 1
ATOM 2659 C C . ALA A 1 340 ? 0.339 -26.406 9.003 1.00 80.44 340 ALA A C 1
ATOM 2661 O O . ALA A 1 340 ? -0.495 -25.533 9.239 1.00 80.44 340 ALA A O 1
ATOM 2662 N N . ALA A 1 341 ? 1.170 -26.866 9.942 1.00 71.00 341 ALA A N 1
ATOM 2663 C CA . ALA A 1 341 ? 1.156 -26.353 11.315 1.00 71.00 341 ALA A CA 1
ATOM 2664 C C . ALA A 1 341 ? 1.481 -24.847 11.377 1.00 71.00 341 ALA A C 1
ATOM 2666 O O . ALA A 1 341 ? 0.930 -24.123 12.200 1.00 71.00 341 ALA A O 1
ATOM 2667 N N . THR A 1 342 ? 2.367 -24.379 10.491 1.00 62.31 342 THR A N 1
ATOM 2668 C CA . THR A 1 342 ? 2.673 -22.958 10.275 1.00 62.31 342 THR A CA 1
ATOM 2669 C C . THR A 1 342 ? 3.100 -22.735 8.829 1.00 62.31 342 THR A C 1
ATOM 2671 O O . THR A 1 342 ? 3.863 -23.537 8.290 1.00 62.31 342 THR A O 1
ATOM 2674 N N . THR A 1 343 ? 2.655 -21.637 8.219 1.00 61.47 343 THR A N 1
ATOM 2675 C CA . THR A 1 343 ? 3.142 -21.166 6.917 1.00 61.47 343 THR A CA 1
ATOM 2676 C C . THR A 1 343 ? 4.210 -20.085 7.126 1.00 61.47 343 THR A C 1
ATOM 2678 O O . THR A 1 343 ? 4.106 -19.219 7.994 1.00 61.47 343 THR A O 1
ATOM 2681 N N . ASN A 1 344 ? 5.303 -20.180 6.378 1.00 62.19 344 ASN A N 1
ATOM 2682 C CA . ASN A 1 344 ? 6.459 -19.285 6.402 1.00 62.19 344 ASN A CA 1
ATOM 2683 C C . ASN A 1 344 ? 7.079 -19.250 4.993 1.00 62.19 344 ASN A C 1
ATOM 2685 O O . ASN A 1 344 ? 6.631 -19.983 4.115 1.00 62.19 344 ASN A O 1
ATOM 2689 N N . VAL A 1 345 ? 8.118 -18.436 4.783 1.00 51.75 345 VAL A N 1
ATOM 2690 C CA . VAL A 1 345 ? 8.797 -18.297 3.476 1.00 51.75 345 VAL A CA 1
ATOM 2691 C C . VAL A 1 345 ? 9.374 -19.607 2.922 1.00 51.75 345 VAL A C 1
ATOM 2693 O O . VAL A 1 345 ? 9.691 -19.686 1.748 1.00 51.75 345 VAL A O 1
ATOM 2696 N N . GLY A 1 346 ? 9.525 -20.652 3.738 1.00 48.88 346 GLY A N 1
ATOM 2697 C CA . GLY A 1 346 ? 9.932 -21.965 3.245 1.00 48.88 346 GLY A CA 1
ATOM 2698 C C . GLY A 1 346 ? 8.877 -22.639 2.364 1.00 48.88 346 GLY A C 1
ATOM 2699 O O . GLY A 1 346 ? 9.244 -23.514 1.593 1.00 48.88 346 GLY A O 1
ATOM 2700 N N . TRP A 1 347 ? 7.599 -22.250 2.474 1.00 62.38 347 TRP A N 1
ATOM 2701 C CA . TRP A 1 347 ? 6.476 -22.825 1.714 1.00 62.38 347 TRP A CA 1
ATOM 2702 C C . TRP A 1 347 ? 6.227 -22.172 0.346 1.00 62.38 347 TRP A C 1
ATOM 2704 O O . TRP A 1 347 ? 5.407 -22.680 -0.419 1.00 62.38 347 TRP A O 1
ATOM 2714 N N . THR A 1 348 ? 6.883 -21.045 0.070 1.00 55.53 348 THR A N 1
ATOM 2715 C CA . THR A 1 348 ? 6.892 -20.339 -1.223 1.00 55.53 348 THR A CA 1
ATOM 2716 C C . THR A 1 348 ? 8.150 -20.689 -1.988 1.00 55.53 348 THR A C 1
ATOM 2718 O O . THR A 1 348 ? 8.036 -20.960 -3.202 1.00 55.53 348 THR A O 1
#

Solvent-accessible surface area (backbone atoms only — not comparable to full-atom values): 20906 Å² total; per-residue (Å²): 112,60,97,89,41,82,72,87,90,77,85,78,84,85,81,80,64,50,51,56,40,78,93,79,57,54,30,31,48,72,66,62,46,88,58,45,69,46,35,67,64,49,36,72,77,45,73,62,68,51,53,74,67,34,48,56,52,42,45,53,50,32,62,71,70,48,42,54,86,99,56,36,66,74,47,26,42,49,74,39,31,54,25,25,48,49,19,55,55,46,26,51,50,23,68,73,68,72,50,56,61,68,61,53,48,64,75,45,25,84,74,54,78,48,85,61,86,86,60,87,70,44,72,52,87,70,49,72,65,48,42,66,72,39,34,51,59,29,48,52,49,47,52,52,44,30,52,53,19,47,77,42,33,71,59,46,69,69,48,44,64,64,51,52,50,54,50,53,54,50,58,74,70,57,92,45,73,71,55,52,51,48,46,36,71,73,47,49,52,62,46,50,55,52,52,48,30,30,48,52,31,59,55,58,52,53,58,57,52,53,53,48,49,58,51,35,30,76,74,59,35,67,68,53,28,51,61,59,57,76,60,74,63,70,100,66,79,63,74,86,49,41,62,62,55,42,52,54,32,36,75,71,68,77,37,52,71,68,58,42,37,74,75,30,14,80,55,58,97,60,69,76,36,72,90,56,79,44,47,61,73,37,88,60,46,62,58,51,57,67,67,59,58,92,73,60,58,74,89,73,44,62,96,84,62,90,83,81,84,78,91,65,91,83,87,86,85,57,57,77,43,81,41,89,50,51,91,54,49,87,74,65,53,94,69,48,40,84,44,55,94,70,90,58,82,74,71,109

Sequence (348 aa):
MAQGQLYILQARPITTLSLGNLDEYAINESLVEEALWVNTNVAEAVPDVFSPLTWSIIRGIDNELNFIHGYYVWSGNICGHVYSNISRRVSAAHAMTGMSTERIVGLLGDLFGRSLDQLQMPIYPFAWGDVVREFVPGVGRVIWKTLTGYLTLNNFLRENPARCNAFTTRIGEISSGAELLRLWQQELEPYLYKAWWAHTAGGSRIVNTMVLERKLRKLVGAEDANTLLSNLRSGSELASLGPVTGVTKVRRGELSHAEYLAQYGHRGPHEFELSIPHPAEDPAWLEAQLADDPTLPLEQIDQAELRGIPGAAGRVEGVVRILQRPEEGDSLRPGEILVAATTNVGWT

Mean predicted aligned error: 10.94 Å

Secondary structure (DSSP, 8-state):
-BTTB--------------EETTTTEEBGGGT----EE-HHHHHH--SPPPHHHHHHHHHHHHHH-SSTT--SS-EEETTEEEEEHHHHHHHHHHHH---HHHHHHHHGGGTSS--TTS-PPPP---HHHIIIIIHHHHHHHHHHHHHHHHHHHHHHHHHHHHHHHHHHHHHH---HHHHHHHIIIIIHHHHHHHHHHHHHHHTTHHHHHHHHHHHHHHHHHHHHHHHHHT---SPPPGGGHHHHHHHHHHTTSS-HHHHHHHHTT-STTTT-TTSPPTTT-TTHHHHHHHS-TTS-GGGS-TT------SSS------EEE-SSGGGGGGPPTT-EEE-S---GGG-

pLDDT: mean 82.71, std 12.03, range [39.94, 97.94]

Foldseek 3Di:
DPPPDDDDPDDDDDPPQDQADVVVPQGAPCSRDVFDKACQPVCLVAVDFADPVLLVLQVLLQVLQDLDPPAHQFRRDHRRDTIHGVQAVLLLVCLQPVDDSQVSCVVCVVVRVDRCVPDDGDHDDDDNCCCVPGVVVSVVSNVVLLVVLLVCLVVCVVCVLVVVVVVVVVVVVDPDPVVVVVCVVPPVSVVVSSVVSNVSNVVVCVVVVVVQLVVLCVVPNNPVSCVVSVPPDDPDDDLVCLLVVVLVCCLVVNAPPVRSCSSPQCPDQNNSHPVDHTNNRDPCNSVVSNVPDPPPPPVPPPPPDDDDDDSHDDDADAAEDEDAFLVCLVVDDPRYDYDYPDDDPSND

Radius of gyration: 24.35 Å; Cα contacts (8 Å, |Δi|>4): 317; chains: 1; bounding box: 50×58×84 Å